Protein AF-A0A812PSY4-F1 (afdb_monomer_lite)

Secondary structure (DSSP, 8-state):
------------------------PPPHHHHHHHHHHHHHHHH-GGGTTSHHHHHHHHHHHHHHHHHHHHHHTT-S------THHHHHHHHHTSS----HHHHHHHHHHHHHHHHHHHHHHHHHHHHHHHHHHHHHHHHH-PPP------------HHHHHHHHHHHHHHHHHHHHHHHHHHHHHHHHHHHHHHHHHHHHHHHHHHHHHHHHHHHHHHHHHHHHHHHHHHHHHHHHHHHHHHHHHHHHHHHHHHHHHHHHHHHHHHHHHHHHHHHHHHHHHHHHHHHHHHHHHHHHHTT-

Organism: NCBI:txid878477

Structure (mmCIF, N/CA/C/O backbone):
data_AF-A0A812PSY4-F1
#
_entry.id   AF-A0A812PSY4-F1
#
loop_
_atom_site.group_PDB
_atom_site.id
_atom_site.type_symbol
_atom_site.label_atom_id
_atom_site.label_alt_id
_atom_site.label_comp_id
_atom_site.label_asym_id
_atom_site.label_entity_id
_atom_site.label_seq_id
_atom_site.pdbx_PDB_ins_code
_atom_site.Cartn_x
_atom_site.Cartn_y
_atom_site.Cartn_z
_atom_site.occupancy
_atom_site.B_iso_or_equiv
_atom_site.auth_seq_id
_atom_site.auth_comp_id
_atom_site.auth_asym_id
_atom_site.auth_atom_id
_atom_site.pdbx_PDB_model_num
ATOM 1 N N . MET A 1 1 ? 37.842 -62.973 54.993 1.00 40.06 1 MET A N 1
ATOM 2 C CA . MET A 1 1 ? 38.353 -61.670 54.566 1.00 40.06 1 MET A CA 1
ATOM 3 C C . MET A 1 1 ? 37.625 -61.308 53.300 1.00 40.06 1 MET A C 1
ATOM 5 O O . MET A 1 1 ? 37.673 -62.109 52.378 1.00 40.06 1 MET A O 1
ATOM 9 N N . ASP A 1 2 ? 36.948 -60.195 53.139 1.00 41.47 2 ASP A N 1
ATOM 10 C CA . ASP A 1 2 ? 36.329 -59.165 53.983 1.00 41.47 2 ASP A CA 1
ATOM 11 C C . ASP A 1 2 ? 35.545 -58.351 52.925 1.00 41.47 2 ASP A C 1
ATOM 13 O O . ASP A 1 2 ? 36.021 -58.233 51.795 1.00 41.47 2 ASP A O 1
ATOM 17 N N . LEU A 1 3 ? 34.257 -58.088 53.164 1.00 45.53 3 LEU A N 1
ATOM 18 C CA . LEU A 1 3 ? 33.677 -56.739 53.300 1.00 45.53 3 LEU A CA 1
ATOM 19 C C . LEU A 1 3 ? 33.826 -55.867 52.039 1.00 45.53 3 LEU A C 1
ATOM 21 O O . LEU A 1 3 ? 34.931 -55.531 51.629 1.00 45.53 3 LEU A O 1
ATOM 25 N N . ASP A 1 4 ? 32.720 -55.630 51.329 1.00 47.47 4 ASP A N 1
ATOM 26 C CA . ASP A 1 4 ? 31.892 -54.397 51.412 1.00 47.47 4 ASP A CA 1
ATOM 27 C C . ASP A 1 4 ? 32.347 -53.443 50.280 1.00 47.47 4 ASP A C 1
ATOM 29 O O . ASP A 1 4 ? 33.473 -53.538 49.808 1.00 47.47 4 ASP A O 1
ATOM 33 N N . ASP A 1 5 ? 31.575 -52.564 49.652 1.00 45.22 5 ASP A N 1
ATOM 34 C CA . ASP A 1 5 ? 30.392 -51.786 50.012 1.00 45.22 5 ASP A CA 1
ATOM 35 C C . ASP A 1 5 ? 29.805 -51.298 48.655 1.00 45.22 5 ASP A C 1
ATOM 37 O O . ASP A 1 5 ? 30.548 -51.008 47.719 1.00 45.22 5 ASP A O 1
ATOM 41 N N . SER A 1 6 ? 28.495 -51.371 48.415 1.00 42.31 6 SER A N 1
ATOM 42 C CA . SER A 1 6 ? 27.537 -50.272 48.625 1.00 42.31 6 SER A CA 1
ATOM 43 C C . SER A 1 6 ? 27.431 -49.234 47.490 1.00 42.31 6 SER A C 1
ATOM 45 O O . SER A 1 6 ? 28.403 -48.609 47.076 1.00 42.31 6 SER A O 1
ATOM 47 N N . SER A 1 7 ? 26.182 -49.048 47.044 1.00 44.56 7 SER A N 1
ATOM 48 C CA . SER A 1 7 ? 25.519 -47.833 46.516 1.00 44.56 7 SER A CA 1
ATOM 49 C C . SER A 1 7 ? 24.674 -48.170 45.276 1.00 44.56 7 SER A C 1
ATOM 51 O O . SER A 1 7 ? 25.170 -48.600 44.244 1.00 44.56 7 SER A O 1
ATOM 53 N N . MET A 1 8 ? 23.354 -48.289 45.440 1.00 44.78 8 MET A N 1
ATOM 54 C CA . MET A 1 8 ? 22.371 -47.195 45.349 1.00 44.78 8 MET A CA 1
ATOM 55 C C . MET A 1 8 ? 22.224 -46.621 43.934 1.00 44.78 8 MET A C 1
ATOM 57 O O . MET A 1 8 ? 23.000 -45.772 43.509 1.00 44.78 8 MET A O 1
ATOM 61 N N . SER A 1 9 ? 21.188 -47.086 43.233 1.00 49.75 9 SER A N 1
ATOM 62 C CA . SER A 1 9 ? 20.231 -46.309 42.413 1.00 49.75 9 SER A CA 1
ATOM 63 C C . SER A 1 9 ? 19.346 -47.334 41.686 1.00 49.75 9 SER A C 1
ATOM 65 O O . SER A 1 9 ? 19.817 -48.093 40.847 1.00 49.75 9 SER A O 1
ATOM 67 N N . GLU A 1 10 ? 18.155 -47.660 42.187 1.00 46.44 10 GLU A N 1
ATOM 68 C CA . GLU A 1 10 ? 16.902 -46.901 42.024 1.00 46.44 10 GLU A CA 1
ATOM 69 C C . GLU A 1 10 ? 16.637 -46.442 40.579 1.00 46.44 10 GLU A C 1
ATOM 71 O O . GLU A 1 10 ? 17.383 -45.666 39.990 1.00 46.44 10 GLU A O 1
ATOM 76 N N . ASP A 1 11 ? 15.510 -46.937 40.063 1.00 42.03 11 ASP A N 1
ATOM 77 C CA . ASP A 1 11 ? 14.687 -46.360 39.003 1.00 42.03 11 ASP A CA 1
ATOM 78 C C . ASP A 1 11 ? 15.208 -46.343 37.558 1.00 42.03 11 ASP A C 1
ATOM 80 O O . ASP A 1 11 ? 15.415 -45.305 36.936 1.00 42.03 11 ASP A O 1
ATOM 84 N N . MET A 1 12 ? 15.179 -47.521 36.926 1.00 38.62 12 MET A N 1
ATOM 85 C CA . MET A 1 12 ? 14.802 -47.630 35.507 1.00 38.62 12 MET A CA 1
ATOM 86 C C . MET A 1 12 ? 13.398 -48.230 35.362 1.00 38.62 12 MET A C 1
ATOM 88 O O . MET A 1 12 ? 13.197 -49.274 34.748 1.00 38.62 12 MET A O 1
ATOM 92 N N . MET A 1 13 ? 12.394 -47.533 35.896 1.00 41.62 13 MET A N 1
ATOM 93 C CA . MET A 1 13 ? 11.035 -47.609 35.360 1.00 41.62 13 MET A CA 1
ATOM 94 C C . MET A 1 13 ? 10.853 -46.463 34.366 1.00 41.62 13 MET A C 1
ATOM 96 O O . MET A 1 13 ? 10.299 -45.412 34.685 1.00 41.62 13 MET A O 1
ATOM 100 N N . VAL A 1 14 ? 11.325 -46.659 33.130 1.00 40.09 14 VAL A N 1
ATOM 101 C CA . VAL A 1 14 ? 10.893 -45.808 32.017 1.00 40.09 14 VAL A CA 1
ATOM 102 C C . VAL A 1 14 ? 9.447 -46.177 31.730 1.00 40.09 14 VAL A C 1
ATOM 104 O O . VAL A 1 14 ? 9.139 -47.139 31.028 1.00 40.09 14 VAL A O 1
ATOM 107 N N . ALA A 1 15 ? 8.565 -45.407 32.358 1.00 38.69 15 ALA A N 1
ATOM 108 C CA . ALA A 1 15 ? 7.150 -45.375 32.085 1.00 38.69 15 ALA A CA 1
ATOM 109 C C . ALA A 1 15 ? 6.925 -45.319 30.572 1.00 38.69 15 ALA A C 1
ATOM 111 O O . ALA A 1 15 ? 7.386 -44.402 29.886 1.00 38.69 15 ALA A O 1
ATOM 112 N N . VAL A 1 16 ? 6.170 -46.300 30.083 1.00 40.53 16 VAL A N 1
ATOM 113 C CA . VAL A 1 16 ? 5.439 -46.244 28.822 1.00 40.53 16 VAL A CA 1
ATOM 114 C C . VAL A 1 16 ? 4.580 -44.980 28.873 1.00 40.53 16 VAL A C 1
ATOM 116 O O . VAL A 1 16 ? 3.473 -44.971 29.406 1.00 40.53 16 VAL A O 1
ATOM 119 N N . ARG A 1 17 ? 5.127 -43.865 28.383 1.00 38.25 17 ARG A N 1
ATOM 120 C CA . ARG A 1 17 ? 4.366 -42.649 28.126 1.00 38.25 17 ARG A CA 1
ATOM 121 C C . ARG A 1 17 ? 3.540 -42.916 26.882 1.00 38.25 17 ARG A C 1
ATOM 123 O O . ARG A 1 17 ? 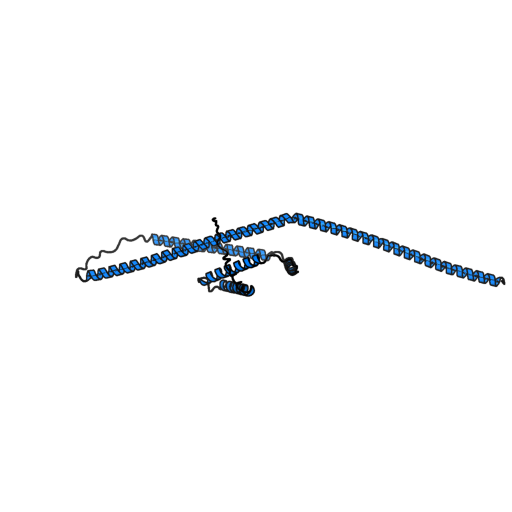3.991 -42.713 25.758 1.00 38.25 17 ARG A O 1
ATOM 130 N N . SER A 1 18 ? 2.331 -43.408 27.120 1.00 37.44 18 SER A N 1
ATOM 131 C CA . SER A 1 18 ? 1.206 -43.364 26.198 1.00 37.44 18 SER A CA 1
ATOM 132 C C . SER A 1 18 ? 1.169 -41.978 25.559 1.00 37.44 18 SER A C 1
ATOM 134 O O . SER A 1 18 ? 0.802 -40.993 26.199 1.00 37.44 18 SER A O 1
ATOM 136 N N . SER A 1 19 ? 1.627 -41.886 24.314 1.00 34.69 19 SER A N 1
ATOM 137 C CA . SER A 1 19 ? 1.449 -40.679 23.518 1.00 34.69 19 SER A CA 1
ATOM 138 C C . SER A 1 19 ? -0.059 -40.495 23.338 1.00 34.69 19 SER A C 1
ATOM 140 O O . SER A 1 19 ? -0.726 -41.467 22.964 1.00 34.69 19 SER A O 1
ATOM 142 N N . PRO A 1 20 ? -0.637 -39.321 23.643 1.00 38.81 20 PRO A N 1
ATOM 143 C CA . PRO A 1 20 ? -2.055 -39.117 23.420 1.00 38.81 20 PRO A CA 1
ATOM 144 C C . PRO A 1 20 ? -2.321 -39.262 21.921 1.00 38.81 20 PRO A C 1
ATOM 146 O O . PRO A 1 20 ? -1.629 -38.668 21.091 1.00 38.81 20 PRO A O 1
ATOM 149 N N . LEU A 1 21 ? -3.295 -40.111 21.592 1.00 36.50 21 LEU A N 1
ATOM 150 C CA . LEU A 1 21 ? -3.835 -40.276 20.247 1.00 36.50 21 LEU A CA 1
ATOM 151 C C . LEU A 1 21 ? -4.061 -38.890 19.618 1.00 36.50 21 LEU A C 1
ATOM 153 O O . LEU A 1 21 ? -4.617 -38.022 20.295 1.00 36.50 21 LEU A O 1
ATOM 157 N N . PRO A 1 22 ? -3.667 -38.659 18.352 1.00 41.38 22 PRO A N 1
ATOM 158 C CA . PRO A 1 22 ? -3.976 -37.405 17.690 1.00 41.38 22 PRO A CA 1
ATOM 159 C C . PRO A 1 22 ? -5.498 -37.302 17.591 1.00 41.38 22 PRO A C 1
ATOM 161 O O . PRO A 1 22 ? -6.139 -38.067 16.866 1.00 41.38 22 PRO A O 1
ATOM 164 N N . GLU A 1 23 ? -6.080 -36.381 18.360 1.00 40.91 23 GLU A N 1
ATOM 165 C CA . GLU A 1 23 ? -7.479 -36.002 18.222 1.00 40.91 23 GLU A CA 1
ATOM 166 C C . GLU A 1 23 ? -7.746 -35.744 16.740 1.00 40.91 23 GLU A C 1
ATOM 168 O O . GLU A 1 23 ? -7.066 -34.932 16.102 1.00 40.91 23 GLU A O 1
ATOM 173 N N . ARG A 1 24 ? -8.712 -36.479 16.174 1.00 45.25 24 ARG A N 1
ATOM 174 C CA . ARG A 1 24 ? -9.230 -36.237 14.827 1.00 45.25 24 ARG A CA 1
ATOM 175 C C . ARG A 1 24 ? -9.660 -34.777 14.762 1.00 45.25 24 ARG A C 1
ATOM 177 O O . ARG A 1 24 ? -10.736 -34.421 15.232 1.00 45.25 24 ARG A O 1
ATOM 184 N N . ARG A 1 25 ? -8.797 -33.930 14.203 1.00 51.34 25 ARG A N 1
ATOM 185 C CA . ARG A 1 25 ? -9.098 -32.525 13.947 1.00 51.34 25 ARG A CA 1
ATOM 186 C C . ARG A 1 25 ? -10.327 -32.509 13.030 1.00 51.34 25 ARG A C 1
ATOM 188 O O . ARG A 1 25 ? -10.236 -33.082 11.944 1.00 51.34 25 ARG A O 1
ATOM 195 N N . PRO A 1 26 ? -11.469 -31.917 13.429 1.00 55.62 26 PRO A N 1
ATOM 196 C CA . PRO A 1 26 ? -12.556 -31.704 12.483 1.00 55.62 26 PRO A CA 1
ATOM 197 C C . PRO A 1 26 ? -12.002 -30.910 11.298 1.00 55.62 26 PRO A C 1
ATOM 199 O O . PRO A 1 26 ? -11.223 -29.973 11.512 1.00 55.62 26 PRO A O 1
ATOM 202 N N . SER A 1 27 ? -12.336 -31.339 10.076 1.00 64.81 27 SER A N 1
ATOM 203 C CA . SER A 1 27 ? -11.845 -30.722 8.843 1.00 64.81 27 SER A CA 1
ATOM 204 C C . SER A 1 27 ? -12.102 -29.216 8.881 1.00 64.81 27 SER A C 1
ATOM 206 O O . SER A 1 27 ? -13.103 -28.748 9.428 1.00 64.81 27 SER A O 1
ATOM 208 N N . THR A 1 28 ? -11.164 -28.441 8.343 1.00 63.78 28 THR A N 1
ATOM 209 C CA . THR A 1 28 ? -11.228 -26.972 8.284 1.00 63.78 28 THR A CA 1
ATOM 210 C C . THR A 1 28 ? -12.563 -26.479 7.722 1.00 63.78 28 THR A C 1
ATOM 212 O O . THR A 1 28 ? -13.124 -25.518 8.237 1.00 63.78 28 THR A O 1
ATOM 215 N N . GLU A 1 29 ? -13.124 -27.203 6.755 1.00 65.25 29 GLU A N 1
ATOM 216 C CA . GLU A 1 29 ? -14.441 -26.954 6.161 1.00 65.25 29 GLU A CA 1
ATOM 217 C C . GLU A 1 29 ? -15.598 -27.059 7.167 1.00 65.25 29 GLU A C 1
ATOM 219 O O . GLU A 1 29 ? -16.463 -26.187 7.199 1.00 65.25 29 GLU A O 1
ATOM 224 N N . LEU A 1 30 ? -15.594 -28.067 8.049 1.00 69.31 30 LEU A N 1
ATOM 225 C CA . LEU A 1 30 ? -16.627 -28.212 9.082 1.00 69.31 30 LEU A CA 1
ATOM 226 C C . LEU A 1 30 ? -16.559 -27.082 10.114 1.00 69.31 30 LEU A C 1
ATOM 228 O O . LEU A 1 30 ? -17.591 -26.618 10.592 1.00 69.31 30 LEU A O 1
ATOM 232 N N . ARG A 1 31 ? -15.350 -26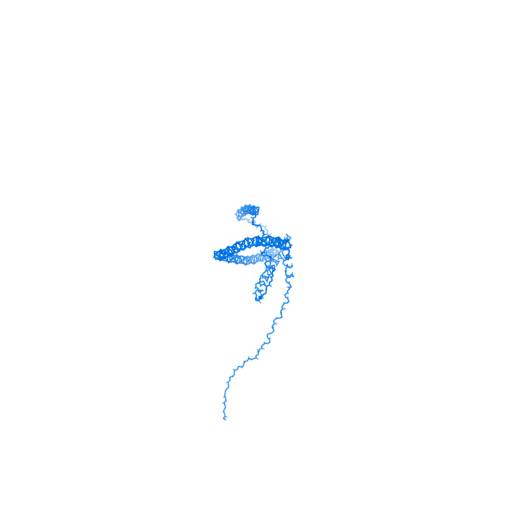.602 10.429 1.00 70.62 31 ARG A N 1
ATOM 233 C CA . ARG A 1 31 ? -15.157 -25.467 11.344 1.00 70.62 31 ARG A CA 1
ATOM 234 C C . ARG A 1 31 ? -15.641 -24.154 10.734 1.00 70.62 31 ARG A C 1
ATOM 236 O O . ARG A 1 31 ? -16.253 -23.358 11.437 1.00 70.62 31 ARG A O 1
ATOM 243 N N . LEU A 1 32 ? -15.393 -23.934 9.443 1.00 75.69 32 LEU A N 1
ATOM 244 C CA . LEU A 1 32 ? -15.874 -22.747 8.731 1.00 75.69 32 LEU A CA 1
ATOM 245 C C . LEU A 1 32 ? -17.406 -22.732 8.635 1.00 75.69 32 LEU A C 1
ATOM 247 O O . LEU A 1 32 ? -18.013 -21.695 8.884 1.00 75.69 32 LEU A O 1
ATOM 251 N N . ALA A 1 33 ? -18.030 -23.886 8.381 1.00 75.94 33 ALA A N 1
ATOM 252 C CA . ALA A 1 33 ? -19.486 -24.016 8.396 1.00 75.94 33 ALA A CA 1
ATOM 253 C C . ALA A 1 33 ? -20.089 -23.768 9.796 1.00 75.94 33 ALA A C 1
ATOM 255 O O . ALA A 1 33 ? -21.129 -23.121 9.913 1.00 75.94 33 ALA A O 1
ATOM 256 N N . GLU A 1 34 ? -19.428 -24.231 10.868 1.00 78.75 34 GLU A N 1
ATOM 257 C CA . GLU A 1 34 ? -19.832 -23.943 12.256 1.00 78.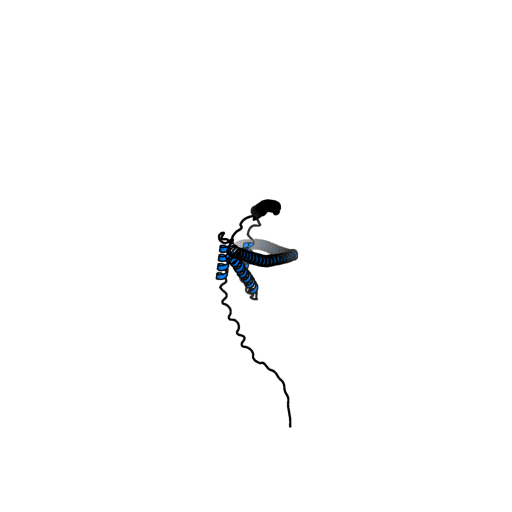75 34 GLU A CA 1
ATOM 258 C C . GLU A 1 34 ? -19.729 -22.437 12.559 1.00 78.75 34 GLU A C 1
ATOM 260 O O . GLU A 1 34 ? -20.661 -21.856 13.113 1.00 78.75 34 GLU A O 1
ATOM 265 N N . ILE A 1 35 ? -18.646 -21.776 12.134 1.00 77.56 35 ILE A N 1
ATOM 266 C CA . ILE A 1 35 ? -18.459 -20.322 12.278 1.00 77.56 35 ILE A CA 1
ATOM 267 C C . ILE A 1 35 ? -19.560 -19.550 11.545 1.00 77.56 35 ILE A C 1
ATOM 269 O O . ILE A 1 35 ? -20.182 -18.667 12.137 1.00 77.56 35 ILE A O 1
ATOM 273 N N . GLU A 1 36 ? -19.841 -19.898 10.289 1.00 79.81 36 GLU A N 1
ATOM 274 C CA . GLU A 1 36 ? -20.873 -19.235 9.490 1.00 79.81 36 GLU A CA 1
ATOM 275 C C . GLU A 1 36 ? -22.273 -19.434 10.100 1.00 79.81 36 GLU A C 1
ATOM 277 O O . GLU A 1 36 ? -23.071 -18.496 10.177 1.00 79.81 36 GLU A O 1
ATOM 282 N N . GLY A 1 37 ? -22.564 -20.637 10.609 1.00 78.19 37 GLY A N 1
ATOM 283 C CA . GLY A 1 37 ? -23.808 -20.939 11.319 1.00 78.19 37 GLY A CA 1
ATOM 284 C C . GLY A 1 37 ? -23.974 -20.126 12.607 1.00 78.19 37 GLY A C 1
ATOM 285 O O . GLY A 1 37 ? -25.043 -19.563 12.850 1.00 78.19 37 GLY A O 1
ATOM 286 N N . LEU A 1 38 ? -22.910 -19.995 13.405 1.00 75.88 38 LEU A N 1
ATOM 287 C CA . LEU A 1 38 ? -22.914 -19.204 14.642 1.00 75.88 38 LEU A CA 1
ATOM 288 C C . LEU A 1 38 ? -23.022 -17.696 14.362 1.00 75.88 38 LEU A C 1
ATOM 290 O O . LEU A 1 38 ? -23.719 -16.989 15.088 1.00 75.88 38 LEU A O 1
ATOM 294 N N . GLN A 1 39 ? -22.404 -17.195 13.289 1.00 77.62 39 GLN A N 1
ATOM 295 C CA . GLN A 1 39 ? -22.551 -15.802 12.850 1.00 77.62 39 GLN A CA 1
ATOM 296 C C . GLN A 1 39 ? -23.983 -15.492 12.400 1.00 77.62 39 GLN A C 1
ATOM 298 O O . GLN A 1 39 ? -24.540 -14.464 12.787 1.00 77.62 39 GLN A O 1
ATOM 303 N N . LYS A 1 40 ? -24.620 -16.404 11.653 1.00 78.94 40 LYS A N 1
ATOM 304 C CA . LYS A 1 40 ? -26.039 -16.282 11.276 1.00 78.94 40 LYS A CA 1
ATOM 305 C C . LYS A 1 40 ? -26.959 -16.324 12.499 1.00 78.94 40 LYS A C 1
ATOM 307 O O . LYS A 1 40 ? -27.899 -15.534 12.575 1.00 78.94 40 LYS A O 1
ATOM 312 N N . ALA A 1 41 ? -26.661 -17.174 13.483 1.00 70.44 41 ALA A N 1
ATOM 313 C CA . ALA A 1 41 ? -27.404 -17.231 14.742 1.00 70.44 41 ALA A CA 1
ATOM 314 C C . ALA A 1 41 ? -27.279 -15.932 15.566 1.00 70.44 41 ALA A C 1
ATOM 316 O O . ALA A 1 41 ? -28.262 -15.498 16.161 1.00 70.44 41 ALA A O 1
ATOM 317 N N . LEU A 1 42 ? -26.113 -15.272 15.553 1.00 68.44 42 LEU A N 1
ATOM 318 C CA . LEU A 1 42 ? -25.906 -13.962 16.197 1.00 68.44 42 LEU A CA 1
ATOM 319 C C . LEU A 1 42 ? -26.574 -12.800 15.456 1.00 68.44 42 LEU A C 1
ATOM 321 O O . LEU A 1 42 ? -26.974 -11.821 16.083 1.00 68.44 42 LEU A O 1
ATOM 325 N N . ALA A 1 43 ? -26.680 -12.887 14.130 1.00 68.12 43 ALA A N 1
ATOM 326 C CA . ALA A 1 43 ? -27.342 -11.875 13.312 1.00 68.12 43 ALA A CA 1
ATOM 327 C C . ALA A 1 43 ? -28.879 -11.933 13.422 1.00 68.12 43 ALA A C 1
ATOM 329 O O . ALA A 1 43 ? -29.556 -10.933 13.160 1.00 68.12 43 ALA A O 1
ATOM 330 N N . SER A 1 44 ? -29.440 -13.077 13.835 1.00 71.75 44 SER A N 1
ATOM 331 C CA . SER A 1 44 ? -30.878 -13.221 14.066 1.00 71.75 44 SER A CA 1
ATOM 332 C C . SER A 1 44 ? -31.351 -12.345 15.232 1.00 71.75 44 SER A C 1
ATOM 334 O O . SER A 1 44 ? -30.789 -12.346 16.328 1.00 71.75 44 SER A O 1
ATOM 336 N N . LYS A 1 45 ? -32.425 -11.579 15.003 1.00 58.59 45 LYS A N 1
ATOM 337 C CA . LYS A 1 45 ? -33.001 -10.654 15.995 1.00 58.59 45 LYS A CA 1
ATOM 338 C C . LYS A 1 45 ? -33.745 -11.365 17.132 1.00 58.59 45 LYS A C 1
ATOM 340 O O . LYS A 1 45 ? -34.022 -10.723 18.140 1.00 58.59 45 LYS A O 1
ATOM 345 N N . GLU A 1 46 ? -34.029 -12.659 16.997 1.00 56.69 46 GLU A N 1
ATOM 346 C CA . GLU A 1 46 ? -34.909 -13.409 17.905 1.00 56.69 46 GLU A CA 1
ATOM 347 C C . GLU A 1 46 ? -34.226 -13.882 19.204 1.00 56.69 46 GLU A C 1
ATOM 349 O O . GLU A 1 46 ? -34.912 -14.269 20.142 1.00 56.69 46 GLU A O 1
ATOM 354 N N . GLY A 1 47 ? -32.892 -13.798 19.315 1.00 55.12 47 GLY A N 1
ATOM 355 C CA . GLY A 1 47 ? -32.133 -14.370 20.441 1.00 55.12 47 GLY A CA 1
ATOM 356 C C . GLY A 1 47 ? -31.415 -13.381 21.366 1.00 55.12 47 GLY A C 1
ATOM 357 O O . GLY A 1 47 ? -30.615 -13.809 22.195 1.00 55.12 47 GLY A O 1
ATOM 358 N N . ARG A 1 48 ? -31.644 -12.063 21.251 1.00 54.66 48 ARG A N 1
ATOM 359 C CA . ARG A 1 48 ? -30.820 -11.028 21.927 1.00 54.66 48 ARG A CA 1
ATOM 360 C C . ARG A 1 48 ? -30.843 -11.056 23.466 1.00 54.66 48 ARG A C 1
ATOM 362 O O . ARG A 1 48 ? -30.043 -10.352 24.080 1.00 54.66 48 ARG A O 1
ATOM 369 N N . HIS A 1 49 ? -31.711 -11.852 24.094 1.00 52.94 49 HIS A N 1
ATOM 370 C CA . HIS A 1 49 ? -31.922 -11.851 25.550 1.00 52.94 49 HIS A CA 1
ATOM 371 C C . HIS A 1 49 ? -31.818 -13.222 26.232 1.00 52.94 49 HIS A C 1
ATOM 373 O O . HIS A 1 49 ? -32.271 -13.381 27.362 1.00 52.94 49 HIS A O 1
ATOM 379 N N . CYS A 1 50 ? -31.192 -14.215 25.602 1.00 54.88 50 CYS A N 1
ATOM 380 C CA . CYS A 1 50 ? -31.088 -15.553 26.189 1.00 54.88 50 CYS A CA 1
ATOM 381 C C . CYS A 1 50 ? -29.628 -15.949 26.451 1.00 54.88 50 CYS A C 1
ATOM 383 O O . CYS A 1 50 ? -28.729 -15.604 25.684 1.00 54.88 50 CYS A O 1
ATOM 385 N N . ARG A 1 51 ? -29.395 -16.735 27.517 1.00 56.16 51 ARG A N 1
ATOM 386 C CA . ARG A 1 51 ? -28.095 -17.354 27.876 1.00 56.16 51 ARG A CA 1
ATOM 387 C C . ARG A 1 51 ? -27.423 -18.073 26.692 1.00 56.16 51 ARG A C 1
ATOM 389 O O . ARG A 1 51 ? -26.200 -18.154 26.618 1.00 56.16 51 ARG A O 1
ATOM 396 N N . GLU A 1 52 ? -28.223 -18.529 25.735 1.00 65.06 52 GLU A N 1
ATOM 397 C CA . GLU A 1 52 ? -27.796 -19.164 24.486 1.00 65.06 52 GLU A CA 1
ATOM 398 C C . GLU A 1 52 ? -27.000 -18.219 23.574 1.00 65.06 52 GLU A C 1
ATOM 400 O O . GLU A 1 52 ? -26.017 -18.635 22.969 1.00 65.06 52 GLU A O 1
ATOM 405 N N . HIS A 1 53 ? -27.321 -16.924 23.549 1.00 71.44 53 HIS A N 1
ATOM 406 C CA . HIS A 1 53 ? -26.593 -15.933 22.754 1.00 71.44 53 HIS A CA 1
ATOM 407 C C . HIS A 1 53 ? -25.160 -15.725 23.269 1.00 71.44 53 HIS A C 1
ATOM 409 O O . HIS A 1 53 ? -24.214 -15.614 22.486 1.00 71.44 53 HIS A O 1
ATOM 415 N N . PHE A 1 54 ? -24.966 -15.759 24.590 1.00 68.19 54 PHE A N 1
ATOM 416 C CA . PHE A 1 54 ? -23.635 -15.720 25.199 1.00 68.19 54 PHE A CA 1
ATOM 417 C C . PHE A 1 54 ? -22.843 -17.005 24.941 1.00 68.19 54 PHE A C 1
ATOM 419 O O . PHE A 1 54 ? -21.648 -16.936 24.645 1.00 68.19 54 PHE A O 1
ATOM 426 N N . ALA A 1 55 ? -23.497 -18.169 24.989 1.00 75.50 55 ALA A N 1
ATOM 427 C CA . ALA A 1 55 ? -22.869 -19.442 24.644 1.00 75.50 55 ALA A CA 1
ATOM 428 C C . ALA A 1 55 ? -22.408 -19.471 23.174 1.00 75.50 55 ALA A C 1
ATOM 430 O O . ALA A 1 55 ? -21.280 -19.878 22.896 1.00 75.50 55 ALA A O 1
ATOM 431 N N . VAL A 1 56 ? -23.229 -18.954 22.252 1.00 75.06 56 VAL A N 1
ATOM 432 C CA . VAL A 1 56 ? -22.903 -18.814 20.823 1.00 75.06 56 VAL A CA 1
ATOM 433 C C . VAL A 1 56 ? -21.723 -17.858 20.611 1.00 75.06 56 VAL A C 1
ATOM 435 O O . VAL A 1 56 ? -20.779 -18.218 19.909 1.00 75.06 56 VAL A O 1
ATOM 438 N N . ARG A 1 57 ? -21.702 -16.683 21.263 1.00 76.94 57 ARG A N 1
ATOM 439 C CA . ARG A 1 57 ? -20.557 -15.747 21.190 1.00 76.94 57 ARG A CA 1
ATOM 440 C C . ARG A 1 57 ? -19.266 -16.365 21.715 1.00 76.94 57 ARG A C 1
ATOM 442 O O . ARG A 1 57 ? -18.230 -16.278 21.060 1.00 76.94 57 ARG A O 1
ATOM 449 N N . ARG A 1 58 ? -19.325 -17.019 22.879 1.00 79.88 58 ARG A N 1
ATOM 450 C CA . ARG A 1 58 ? -18.164 -17.680 23.489 1.00 79.88 58 ARG A CA 1
ATOM 451 C C . ARG A 1 58 ? -17.633 -18.798 22.592 1.00 79.88 58 ARG A C 1
ATOM 453 O O . ARG A 1 58 ? -16.423 -18.899 22.398 1.00 79.88 58 ARG A O 1
ATOM 460 N N . ARG A 1 59 ? -18.524 -19.612 22.016 1.00 79.69 59 ARG A N 1
ATOM 461 C CA . ARG A 1 59 ? -18.156 -20.696 21.098 1.00 79.69 59 ARG A CA 1
ATOM 462 C C . ARG A 1 59 ? -17.522 -20.161 19.813 1.00 79.69 59 ARG A C 1
ATOM 464 O O . ARG A 1 59 ? -16.489 -20.680 19.399 1.00 79.69 59 ARG A O 1
ATOM 471 N N . LEU A 1 60 ? -18.085 -19.102 19.233 1.00 81.88 60 LEU A N 1
ATOM 472 C CA . LEU A 1 60 ? -17.532 -18.438 18.053 1.00 81.88 60 LEU A CA 1
ATOM 473 C C . LEU A 1 60 ? -16.119 -17.902 18.324 1.00 81.88 60 LEU A C 1
ATOM 475 O O . LEU A 1 60 ? -15.202 -18.180 17.555 1.00 81.88 60 LEU A O 1
ATOM 479 N N . HIS A 1 61 ? -15.927 -17.217 19.453 1.00 77.94 61 HIS A N 1
ATOM 480 C CA . HIS A 1 61 ? -14.622 -16.688 19.845 1.00 77.94 61 HIS A CA 1
ATOM 481 C C . HIS A 1 61 ? -13.577 -17.804 20.006 1.00 77.94 61 HIS A C 1
ATOM 483 O O . HIS A 1 61 ? -12.467 -17.701 19.488 1.00 77.94 61 HIS A O 1
ATOM 489 N N . GLN A 1 62 ? -13.930 -18.909 20.674 1.00 81.62 62 GLN A N 1
ATOM 490 C CA . GLN A 1 62 ? -13.040 -20.066 20.827 1.00 81.62 62 GLN A CA 1
ATOM 491 C C . GLN A 1 62 ? -12.617 -20.661 19.477 1.00 81.62 62 GLN A C 1
ATOM 493 O O . GLN A 1 62 ? -11.443 -20.985 19.296 1.00 81.62 62 GLN A O 1
ATOM 498 N N . LEU A 1 63 ? -13.547 -20.779 18.523 1.00 80.44 63 LEU A N 1
ATOM 499 C CA . LEU A 1 63 ? -13.256 -21.292 17.182 1.00 80.44 63 LEU A CA 1
ATOM 500 C C . LEU A 1 63 ? -12.361 -20.336 16.385 1.00 80.44 63 LEU A C 1
ATOM 502 O O . LEU A 1 63 ? -11.406 -20.790 15.758 1.00 80.44 63 LEU A O 1
ATOM 506 N N . GLN A 1 64 ? -12.606 -19.027 16.467 1.00 79.62 64 GLN A N 1
ATOM 507 C CA . GLN A 1 64 ? -11.778 -18.007 15.818 1.00 79.62 64 GLN A CA 1
ATOM 508 C C . GLN A 1 64 ? -10.358 -17.964 16.402 1.00 79.62 64 GLN A C 1
ATOM 510 O O . GLN A 1 64 ? -9.384 -17.948 15.653 1.00 79.62 64 GLN A O 1
ATOM 515 N N . THR A 1 65 ? -10.212 -18.041 17.730 1.00 75.94 65 THR A N 1
ATOM 516 C CA . THR A 1 65 ? -8.889 -18.117 18.379 1.00 75.94 65 THR A CA 1
ATOM 517 C C . THR A 1 65 ? -8.160 -19.415 18.012 1.00 75.94 65 THR A C 1
ATOM 519 O O . THR A 1 65 ? -6.953 -19.409 17.770 1.00 75.94 65 THR A O 1
ATOM 522 N N . ALA A 1 66 ? -8.875 -20.541 17.935 1.00 72.44 66 ALA A N 1
ATOM 523 C CA . ALA A 1 66 ? -8.300 -21.814 17.506 1.00 72.44 66 ALA A CA 1
ATOM 524 C C . ALA A 1 66 ? -7.869 -21.792 16.027 1.00 72.44 66 ALA A C 1
ATOM 526 O O . ALA A 1 66 ? -6.865 -22.412 15.681 1.00 72.44 66 ALA A O 1
ATOM 527 N N . GLN A 1 67 ? -8.591 -21.070 15.166 1.00 73.50 67 GLN A N 1
ATOM 528 C CA . GLN A 1 67 ? -8.227 -20.864 13.764 1.00 73.50 67 GLN A CA 1
ATOM 529 C C . GLN A 1 67 ? -6.992 -19.967 13.623 1.00 73.50 67 GLN A C 1
ATOM 531 O O . GLN A 1 67 ? -6.081 -20.320 12.880 1.00 73.50 67 GLN A O 1
ATOM 536 N N . ALA A 1 68 ? -6.915 -18.870 14.380 1.00 68.12 68 ALA A N 1
ATOM 537 C CA . ALA A 1 68 ? -5.739 -17.999 14.402 1.00 68.12 68 ALA A CA 1
ATOM 538 C C . ALA A 1 68 ? -4.474 -18.774 14.812 1.00 68.12 68 ALA A C 1
ATOM 540 O O . ALA A 1 68 ? -3.478 -18.763 14.094 1.00 68.12 68 ALA A O 1
ATOM 541 N N . ARG A 1 69 ? -4.556 -19.577 15.881 1.00 70.25 69 ARG A N 1
ATOM 542 C CA . ARG A 1 69 ? -3.445 -20.436 16.331 1.00 70.25 69 ARG A CA 1
ATOM 543 C C . ARG A 1 69 ? -3.079 -21.537 15.331 1.00 70.25 69 ARG A C 1
ATOM 545 O O . ARG A 1 69 ? -1.915 -21.914 15.235 1.00 70.25 69 ARG A O 1
ATOM 552 N N . ALA A 1 70 ? -4.053 -22.074 14.593 1.00 64.56 70 ALA A N 1
ATOM 553 C CA . ALA A 1 70 ? -3.795 -23.066 13.547 1.00 64.56 70 ALA A CA 1
ATOM 554 C C . ALA A 1 70 ? -3.098 -22.455 12.319 1.00 64.56 70 ALA A C 1
ATOM 556 O O . ALA A 1 70 ? -2.282 -23.130 11.698 1.00 64.56 70 ALA A O 1
ATOM 557 N N . ASN A 1 71 ? -3.385 -21.190 12.002 1.00 61.50 71 ASN A N 1
ATOM 558 C CA . ASN A 1 71 ? -2.720 -20.451 10.929 1.00 61.50 71 ASN A CA 1
ATOM 559 C C . ASN A 1 71 ? -1.293 -20.034 11.324 1.00 61.50 71 ASN A C 1
ATOM 561 O O . ASN A 1 71 ? -0.391 -20.091 10.495 1.00 61.50 71 ASN A O 1
ATOM 565 N N . GLU A 1 72 ? -1.065 -19.690 12.593 1.00 58.44 72 GLU A N 1
ATOM 566 C CA . GLU A 1 72 ? 0.271 -19.384 13.128 1.00 58.44 72 GLU A CA 1
ATOM 567 C C . GLU A 1 72 ? 1.156 -20.637 13.247 1.00 58.44 72 GLU A C 1
ATOM 569 O O . GLU A 1 72 ? 2.348 -20.588 12.958 1.00 58.44 72 GLU A O 1
ATOM 574 N N . GLY A 1 73 ? 0.576 -21.790 13.596 1.00 48.50 73 GLY A N 1
ATOM 575 C CA . GLY A 1 73 ? 1.289 -23.071 13.678 1.00 48.50 73 GLY A CA 1
ATOM 576 C C . GLY A 1 73 ? 1.548 -23.770 12.335 1.00 48.50 73 GLY A C 1
ATOM 577 O O . GLY A 1 73 ? 2.106 -24.865 12.333 1.00 48.50 73 GLY A O 1
ATOM 578 N N . GLY A 1 74 ? 1.116 -23.187 11.211 1.00 43.78 74 GLY A N 1
ATOM 579 C CA . GLY A 1 74 ? 1.308 -23.727 9.857 1.00 43.78 74 GLY A CA 1
ATOM 580 C C . GLY A 1 74 ? 2.520 -23.162 9.111 1.00 43.78 74 GLY A C 1
ATOM 581 O O . GLY A 1 74 ? 2.821 -23.619 8.010 1.00 43.78 74 GLY A O 1
ATOM 582 N N . VAL A 1 75 ? 3.227 -22.189 9.692 1.00 43.88 75 VAL A N 1
ATOM 583 C CA . VAL A 1 75 ? 4.430 -21.581 9.106 1.00 43.88 75 VAL A CA 1
ATOM 584 C C . VAL A 1 75 ? 5.672 -22.239 9.710 1.00 43.88 75 VAL A C 1
ATOM 586 O O . VAL A 1 75 ? 6.427 -21.630 10.459 1.00 43.88 75 VAL A O 1
ATOM 589 N N . SER A 1 76 ? 5.868 -23.521 9.410 1.00 41.44 76 SER A N 1
ATOM 590 C CA . SER A 1 76 ? 7.156 -24.190 9.604 1.00 41.44 76 SER A CA 1
ATOM 591 C C . SER A 1 76 ? 7.575 -24.862 8.300 1.00 41.44 76 SER A C 1
ATOM 593 O O . SER A 1 76 ? 6.943 -25.824 7.867 1.00 41.44 76 SER A O 1
ATOM 595 N N . ASP A 1 77 ? 8.627 -24.305 7.703 1.00 44.38 77 ASP A N 1
ATOM 596 C CA . ASP A 1 77 ? 9.578 -24.916 6.775 1.00 44.38 77 ASP A CA 1
ATOM 597 C C . ASP A 1 77 ? 9.018 -25.817 5.668 1.00 44.38 77 ASP A C 1
ATOM 599 O O . ASP A 1 77 ? 9.060 -27.043 5.743 1.00 44.38 77 ASP A O 1
ATOM 603 N N . ALA A 1 78 ? 8.618 -25.199 4.556 1.00 36.59 78 ALA A N 1
ATOM 604 C CA . ALA A 1 78 ? 8.720 -25.842 3.250 1.00 36.59 78 ALA A CA 1
ATOM 605 C C . ALA A 1 78 ? 8.869 -24.793 2.145 1.00 36.59 78 ALA A C 1
ATOM 607 O O . ALA A 1 78 ? 7.912 -24.224 1.625 1.00 36.59 78 ALA A O 1
ATOM 608 N N . SER A 1 79 ? 10.120 -24.568 1.765 1.00 45.94 79 SER A N 1
ATOM 609 C CA . SER A 1 79 ? 10.516 -24.083 0.453 1.00 45.94 79 SER A CA 1
ATOM 610 C C . SER A 1 79 ? 9.893 -24.942 -0.654 1.00 45.94 79 SER A C 1
ATOM 612 O O . SER A 1 79 ? 10.402 -26.020 -0.962 1.00 45.94 79 SER A O 1
ATOM 614 N N . THR A 1 80 ? 8.815 -24.477 -1.286 1.00 38.56 80 THR A N 1
ATOM 615 C CA . THR A 1 80 ? 8.500 -24.828 -2.678 1.00 38.56 80 THR A CA 1
ATOM 616 C C . THR A 1 80 ? 7.551 -23.804 -3.297 1.00 38.56 80 THR A C 1
ATOM 618 O O . THR A 1 80 ? 6.487 -23.488 -2.779 1.00 38.56 80 THR A O 1
ATOM 621 N N . SER A 1 81 ? 8.000 -23.274 -4.426 1.00 45.31 81 SER A N 1
ATOM 622 C CA . SER A 1 81 ? 7.331 -22.367 -5.353 1.00 45.31 81 SER A CA 1
ATOM 623 C C . SER A 1 81 ? 5.907 -22.779 -5.750 1.00 45.31 81 SER A C 1
ATOM 625 O O . SER A 1 81 ? 5.676 -23.941 -6.083 1.00 45.31 81 SER A O 1
ATOM 627 N N . GLY A 1 82 ? 5.011 -21.797 -5.893 1.00 33.00 82 GLY A N 1
ATOM 628 C CA . GLY A 1 82 ? 3.763 -21.931 -6.649 1.00 33.00 82 GLY A CA 1
ATOM 629 C C . GLY A 1 82 ? 3.154 -20.562 -7.013 1.00 33.00 82 GLY A C 1
ATOM 630 O O . GLY A 1 82 ? 3.089 -19.694 -6.145 1.00 33.00 82 GLY A O 1
ATOM 631 N N . PRO A 1 83 ? 2.693 -20.344 -8.264 1.00 50.34 83 PRO A N 1
ATOM 632 C CA . PRO A 1 83 ? 2.382 -19.026 -8.847 1.00 50.34 83 PRO A CA 1
ATOM 633 C C . PRO A 1 83 ? 1.041 -18.409 -8.403 1.00 50.34 83 PRO A C 1
ATOM 635 O O . PRO A 1 83 ? 0.604 -17.403 -8.948 1.00 50.34 83 PRO A O 1
ATOM 638 N N . ILE A 1 84 ? 0.376 -18.981 -7.401 1.00 47.34 84 ILE A N 1
ATOM 639 C CA . ILE A 1 84 ? -1.006 -18.625 -7.040 1.00 47.34 84 ILE A CA 1
ATOM 640 C C . ILE A 1 84 ? -1.060 -17.327 -6.211 1.00 47.34 84 ILE A C 1
ATOM 642 O O . ILE A 1 84 ? -2.016 -16.560 -6.299 1.00 47.34 84 ILE A O 1
ATOM 646 N N . LEU A 1 85 ? -0.001 -17.029 -5.452 1.00 43.00 85 LEU A N 1
ATOM 647 C CA . LEU A 1 85 ? 0.109 -15.797 -4.660 1.00 43.00 85 LEU A CA 1
ATOM 648 C C . LEU A 1 85 ? 0.464 -14.566 -5.505 1.00 43.00 85 LEU A C 1
ATOM 650 O O . LEU A 1 85 ? 0.068 -13.450 -5.170 1.00 43.00 85 LEU A O 1
ATOM 654 N N . ASP A 1 86 ? 1.151 -14.769 -6.627 1.00 43.41 86 ASP A N 1
ATOM 655 C CA . ASP A 1 86 ? 1.592 -13.680 -7.503 1.00 43.41 86 ASP A CA 1
ATOM 656 C C . ASP A 1 86 ? 0.461 -13.189 -8.428 1.00 43.41 86 ASP A C 1
ATOM 658 O O . ASP A 1 86 ? 0.435 -12.030 -8.846 1.00 43.41 86 ASP A O 1
ATOM 662 N N . GLU A 1 87 ? -0.530 -14.047 -8.692 1.00 42.56 87 GLU A N 1
ATOM 663 C CA . GLU A 1 87 ? -1.733 -13.703 -9.453 1.00 42.56 87 GLU A CA 1
ATOM 664 C C . GLU A 1 87 ? -2.787 -12.998 -8.576 1.00 42.56 87 GLU A C 1
ATOM 666 O O . GLU A 1 87 ? -3.407 -12.036 -9.027 1.00 42.56 87 GLU A O 1
ATOM 671 N N . ALA A 1 88 ? -2.886 -13.351 -7.286 1.00 45.47 88 ALA A N 1
ATOM 672 C CA . ALA A 1 88 ? -3.729 -12.647 -6.308 1.00 45.47 88 ALA A CA 1
ATOM 673 C C . ALA A 1 88 ? -3.202 -11.240 -5.949 1.00 45.47 88 ALA A C 1
ATOM 675 O O . ALA A 1 88 ? -3.976 -10.311 -5.715 1.00 45.47 88 ALA A O 1
ATOM 676 N N . LEU A 1 89 ? -1.879 -11.041 -5.957 1.00 45.56 89 LEU A N 1
ATOM 677 C CA . LEU A 1 89 ? -1.271 -9.720 -5.749 1.00 45.56 89 LEU A CA 1
ATOM 678 C C . LEU A 1 89 ? -1.323 -8.832 -7.004 1.00 45.56 89 LEU A C 1
ATOM 680 O O . LEU A 1 89 ? -1.335 -7.603 -6.887 1.00 45.56 89 LEU A O 1
ATOM 684 N N . LYS A 1 90 ? -1.401 -9.423 -8.204 1.00 43.19 90 LYS A N 1
ATOM 685 C CA . LYS A 1 90 ? -1.598 -8.680 -9.461 1.00 43.19 90 LYS A CA 1
ATOM 686 C C . LYS A 1 90 ? -3.043 -8.226 -9.663 1.00 43.19 90 LYS A C 1
ATOM 688 O O . LYS A 1 90 ? -3.237 -7.134 -10.196 1.00 43.19 90 LYS A O 1
ATOM 693 N N . THR A 1 91 ? -4.038 -8.986 -9.203 1.00 42.75 91 THR A N 1
ATOM 694 C CA . THR A 1 91 ? -5.448 -8.558 -9.254 1.00 42.75 91 THR A CA 1
ATOM 695 C C . THR A 1 91 ? -5.776 -7.490 -8.210 1.00 42.75 91 THR A C 1
ATOM 697 O O . THR A 1 91 ? -6.570 -6.603 -8.501 1.00 42.75 91 THR A O 1
ATOM 700 N N . HIS A 1 92 ? -5.095 -7.464 -7.057 1.00 41.50 92 HIS A N 1
ATOM 701 C CA . HIS A 1 92 ? -5.285 -6.399 -6.060 1.00 41.50 92 HIS A CA 1
ATOM 702 C C . HIS A 1 92 ? -4.486 -5.108 -6.302 1.00 41.50 92 HIS A C 1
ATOM 704 O O . HIS A 1 92 ? -4.773 -4.094 -5.673 1.00 41.50 92 HIS A O 1
ATOM 710 N N . ARG A 1 93 ? -3.523 -5.089 -7.235 1.00 41.72 93 ARG A N 1
ATOM 711 C CA . ARG A 1 93 ? -2.843 -3.846 -7.665 1.00 41.72 93 ARG A CA 1
ATOM 712 C C . ARG A 1 93 ? -3.533 -3.112 -8.819 1.00 41.72 93 ARG A C 1
ATOM 714 O O . ARG A 1 93 ? -3.065 -2.049 -9.222 1.00 41.72 93 ARG A O 1
ATOM 721 N N . ARG A 1 94 ? -4.638 -3.645 -9.347 1.00 46.12 94 ARG A N 1
ATOM 722 C CA . ARG A 1 94 ? -5.512 -2.973 -10.321 1.00 46.12 94 ARG A CA 1
ATOM 723 C C . ARG A 1 94 ? -6.947 -2.969 -9.798 1.00 46.12 94 ARG A C 1
ATOM 725 O O . ARG A 1 94 ? -7.768 -3.762 -10.234 1.00 46.12 94 ARG A O 1
ATOM 732 N N . GLY A 1 95 ? -7.237 -2.077 -8.863 1.00 44.53 95 GLY A N 1
ATOM 733 C CA . GLY A 1 95 ? -8.592 -1.863 -8.365 1.00 44.53 95 GLY A CA 1
ATOM 734 C C . GLY A 1 95 ? -8.632 -0.608 -7.514 1.00 44.53 95 GLY A C 1
ATOM 735 O O . GLY A 1 95 ? -8.318 -0.678 -6.337 1.00 44.53 95 GLY A O 1
ATOM 736 N N . GLU A 1 96 ? -8.887 0.513 -8.189 1.00 45.91 96 GLU A N 1
ATOM 737 C CA . GLU A 1 96 ? -9.503 1.760 -7.709 1.00 45.91 96 GLU A CA 1
ATOM 738 C C . GLU A 1 96 ? -9.141 2.229 -6.289 1.00 45.91 96 GLU A C 1
ATOM 740 O O . GLU A 1 96 ? -9.578 1.689 -5.278 1.00 45.91 96 GLU A O 1
ATOM 745 N N . GLY A 1 97 ? -8.355 3.311 -6.223 1.00 48.34 97 GLY A N 1
ATOM 746 C CA . GLY A 1 97 ? -8.237 4.094 -4.996 1.00 48.34 97 GLY A CA 1
ATOM 747 C C . GLY A 1 97 ? -9.621 4.546 -4.530 1.00 48.34 97 GLY A C 1
ATOM 748 O O . GLY A 1 97 ? -10.456 4.859 -5.376 1.00 48.34 97 GLY A O 1
ATOM 749 N N . ALA A 1 98 ? -9.827 4.557 -3.206 1.00 50.91 98 ALA A N 1
ATOM 750 C CA . ALA A 1 98 ? -11.074 4.966 -2.560 1.00 50.91 98 ALA A CA 1
ATOM 751 C C . ALA A 1 98 ? -11.674 6.172 -3.288 1.00 50.91 98 ALA A C 1
ATOM 753 O O . ALA A 1 98 ? -11.050 7.236 -3.380 1.00 50.91 98 ALA A O 1
ATOM 754 N N . THR A 1 99 ? -12.836 5.953 -3.889 1.00 60.53 99 THR A N 1
ATOM 755 C CA . THR A 1 99 ? -13.493 6.965 -4.701 1.00 60.53 99 THR A CA 1
ATOM 756 C C . THR A 1 99 ? -14.035 8.061 -3.786 1.00 60.53 99 THR A C 1
ATOM 758 O O . THR A 1 99 ? -14.211 7.870 -2.581 1.00 60.53 99 THR A O 1
ATOM 761 N N . VAL A 1 100 ? -14.273 9.252 -4.336 1.00 54.72 100 VAL A N 1
ATOM 762 C CA . VAL A 1 100 ? -14.860 10.370 -3.575 1.00 54.72 100 VAL A CA 1
ATOM 763 C C . VAL A 1 100 ? -16.206 9.959 -2.955 1.00 54.72 100 VAL A C 1
ATOM 765 O O . VAL A 1 100 ? -16.501 10.352 -1.829 1.00 54.72 100 VAL A O 1
ATOM 768 N N . ASP A 1 101 ? -16.943 9.074 -3.628 1.00 60.69 101 ASP A N 1
ATOM 769 C CA . ASP A 1 101 ? -18.219 8.523 -3.169 1.00 60.69 101 ASP A CA 1
ATOM 770 C C . ASP A 1 101 ? -18.062 7.624 -1.925 1.00 60.69 101 ASP A C 1
ATOM 772 O O . ASP A 1 101 ? -18.899 7.666 -1.021 1.00 60.69 101 ASP A O 1
ATOM 776 N N . ASP A 1 102 ? -16.959 6.872 -1.815 1.00 63.16 102 ASP A N 1
ATOM 777 C CA . ASP A 1 102 ? -16.654 6.058 -0.627 1.00 63.16 102 ASP A CA 1
ATOM 778 C C . ASP A 1 102 ? -16.368 6.948 0.596 1.00 63.16 102 ASP A C 1
ATOM 780 O O . ASP A 1 102 ? -16.791 6.657 1.718 1.00 63.16 102 ASP A O 1
ATOM 784 N N . LEU A 1 103 ? -15.687 8.079 0.387 1.00 61.53 103 LEU A N 1
ATOM 785 C CA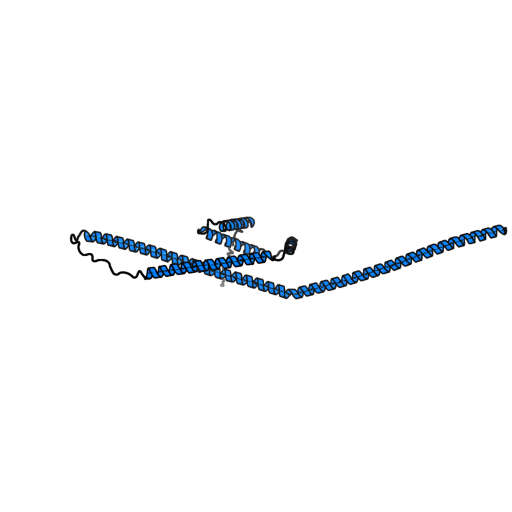 . LEU A 1 103 ? -15.426 9.063 1.441 1.00 61.53 103 LEU A CA 1
ATOM 786 C C . LEU A 1 103 ? -16.700 9.812 1.859 1.00 61.53 103 LEU A C 1
ATOM 788 O O . LEU A 1 103 ? -16.871 10.109 3.045 1.00 61.53 103 LEU A O 1
ATOM 792 N N . GLU A 1 104 ? -17.614 10.084 0.926 1.00 63.78 104 GLU A N 1
ATOM 793 C CA . GLU A 1 104 ? -18.925 10.665 1.233 1.00 63.78 104 GLU A CA 1
ATOM 794 C C . GLU A 1 104 ? -19.822 9.694 2.013 1.00 63.78 104 GLU A C 1
ATOM 796 O O . GLU A 1 104 ? -20.478 10.115 2.970 1.00 63.78 104 GLU A O 1
ATOM 801 N N . GLN A 1 105 ? -19.787 8.391 1.708 1.00 65.81 105 GLN A N 1
ATOM 802 C CA . GLN A 1 105 ? -20.491 7.371 2.496 1.00 65.81 105 GLN A CA 1
ATOM 803 C C . GLN A 1 105 ? -19.952 7.258 3.925 1.00 65.81 105 GLN A C 1
ATOM 805 O O . GLN A 1 105 ? -20.734 7.205 4.877 1.00 65.81 105 GLN A O 1
ATOM 810 N N . VAL A 1 106 ? -18.628 7.275 4.104 1.00 66.50 106 VAL A N 1
ATOM 811 C CA . VAL A 1 106 ? -18.016 7.253 5.443 1.00 66.50 106 VAL A CA 1
ATOM 812 C C . VAL A 1 106 ? -18.369 8.520 6.226 1.00 66.50 106 VAL A C 1
ATOM 814 O O . VAL A 1 106 ? -18.662 8.449 7.420 1.00 66.50 106 VAL A O 1
ATOM 817 N N . LYS A 1 107 ? -18.412 9.682 5.565 1.00 71.06 107 LYS A N 1
ATOM 818 C CA . LYS A 1 107 ? -18.840 10.938 6.191 1.00 71.06 107 LYS A CA 1
ATOM 819 C C . LYS A 1 107 ? -20.311 10.894 6.622 1.00 71.06 107 LYS A C 1
ATOM 821 O O . LYS A 1 107 ? -20.613 11.294 7.744 1.00 71.06 107 LYS A O 1
ATOM 826 N N . ALA A 1 108 ? -21.201 10.365 5.783 1.00 71.06 108 ALA A N 1
ATOM 827 C CA . ALA A 1 108 ? -22.613 10.195 6.122 1.00 71.06 108 ALA A CA 1
ATOM 828 C C . ALA A 1 108 ? -22.806 9.235 7.311 1.00 71.06 108 ALA A C 1
ATOM 830 O O . ALA A 1 108 ? -23.547 9.551 8.241 1.00 71.06 108 ALA A O 1
ATOM 831 N N . ALA A 1 109 ? -22.076 8.116 7.339 1.00 68.56 109 ALA A N 1
ATOM 832 C CA . ALA A 1 109 ? -22.113 7.164 8.450 1.00 68.56 109 ALA A CA 1
ATOM 833 C C . ALA A 1 109 ? -21.608 7.776 9.773 1.00 68.56 109 ALA A C 1
ATOM 835 O O . ALA A 1 109 ? -22.161 7.508 10.841 1.00 68.56 109 ALA A O 1
ATOM 836 N N . LEU A 1 110 ? -20.584 8.636 9.716 1.00 66.31 110 LEU A N 1
ATOM 837 C CA . LEU A 1 110 ? -20.086 9.368 10.885 1.00 66.31 110 LEU A CA 1
ATOM 838 C C . LEU A 1 110 ? -21.084 10.422 11.387 1.00 66.31 110 LEU A C 1
ATOM 840 O O . LEU A 1 110 ? -21.233 10.587 12.598 1.00 66.31 110 LEU A O 1
ATOM 844 N N . GLU A 1 111 ? -21.781 11.121 10.490 1.00 72.50 111 GLU A N 1
ATOM 845 C CA . GLU A 1 111 ? -22.835 12.073 10.862 1.00 72.50 111 GLU A CA 1
ATOM 846 C C . GLU A 1 111 ? -24.053 11.364 11.478 1.00 72.50 111 GLU A C 1
ATOM 848 O O . GLU A 1 111 ? -24.603 11.851 12.470 1.00 72.50 111 GLU A O 1
ATOM 853 N N . GLU A 1 112 ? -24.426 10.184 10.975 1.00 72.06 112 GLU A N 1
ATOM 854 C CA . GLU A 1 112 ? -25.501 9.361 11.539 1.00 72.06 112 GLU A CA 1
ATOM 855 C C . GLU A 1 112 ? -25.144 8.826 12.936 1.00 72.06 112 GLU A C 1
ATOM 857 O O . GLU A 1 112 ? -25.951 8.932 13.861 1.00 72.06 112 GLU A O 1
ATOM 862 N N . LEU A 1 113 ? -23.903 8.365 13.142 1.00 60.69 113 LEU A N 1
ATOM 863 C CA . LEU A 1 113 ? -23.384 7.994 14.467 1.00 60.69 113 LEU A CA 1
ATOM 864 C C . LEU A 1 113 ? -23.368 9.180 15.436 1.00 60.69 113 LEU A C 1
ATOM 866 O O . LEU A 1 113 ? -23.718 9.030 16.609 1.00 60.69 113 LEU A O 1
ATOM 870 N N . ARG A 1 114 ? -22.997 10.373 14.957 1.00 74.00 114 ARG A N 1
ATOM 871 C CA . ARG A 1 114 ? -23.018 11.594 15.771 1.00 74.00 114 ARG A CA 1
ATOM 872 C C . ARG A 1 114 ? -24.442 11.946 16.197 1.00 74.00 114 ARG A C 1
ATOM 874 O O . ARG A 1 114 ? -24.661 12.269 17.363 1.00 74.00 114 ARG A O 1
ATOM 881 N N . ARG A 1 115 ? -25.406 11.844 15.278 1.00 72.94 115 ARG A N 1
ATOM 882 C CA . ARG A 1 115 ? -26.825 12.091 15.558 1.00 72.94 115 ARG A CA 1
ATOM 883 C C . ARG A 1 115 ? -27.395 11.060 16.532 1.00 72.94 115 ARG A C 1
ATOM 885 O O . ARG A 1 115 ? -28.056 11.441 17.492 1.00 72.94 115 ARG A O 1
ATOM 892 N N . GLY A 1 116 ? -27.070 9.781 16.340 1.00 75.75 116 GLY A N 1
ATOM 893 C CA . GLY A 1 116 ? -27.446 8.704 17.258 1.00 75.75 116 GLY A CA 1
ATOM 894 C C . GLY A 1 116 ? -26.884 8.914 18.667 1.00 75.75 116 GLY A C 1
ATOM 895 O O . GLY A 1 116 ? -27.606 8.754 19.647 1.00 75.75 116 GLY A O 1
ATOM 896 N N . GLY A 1 117 ? -25.634 9.373 18.784 1.00 76.06 117 GLY A N 1
ATOM 897 C CA . GLY A 1 117 ? -25.027 9.710 20.075 1.00 76.06 117 GLY A CA 1
ATOM 898 C C . GLY A 1 117 ? -25.656 10.933 20.759 1.00 76.06 117 GLY A C 1
ATOM 899 O O . GLY A 1 117 ? -25.753 10.976 21.986 1.00 76.06 117 GLY A O 1
ATOM 900 N N . GLU A 1 118 ? -26.108 11.932 19.995 1.00 75.38 118 GLU A N 1
ATOM 901 C CA . GLU A 1 118 ? -26.857 13.082 20.525 1.00 75.38 118 GLU A CA 1
ATOM 902 C C . GLU A 1 118 ? -28.256 12.668 21.020 1.00 75.38 118 GLU A C 1
ATOM 904 O O . GLU A 1 118 ? -28.663 13.074 22.113 1.00 75.38 118 GLU A O 1
ATOM 909 N N . GLU A 1 119 ? -28.958 11.809 20.275 1.00 75.19 119 GLU A N 1
ATOM 910 C CA . GLU A 1 119 ? -30.246 11.226 20.675 1.00 75.19 119 GLU A CA 1
ATOM 911 C C . GLU A 1 119 ? -30.105 10.363 21.941 1.00 75.19 119 GLU A C 1
ATOM 913 O O . GLU A 1 119 ? -30.892 10.497 22.879 1.00 75.19 119 GLU A O 1
ATOM 918 N N . GLU A 1 120 ? -29.060 9.540 22.035 1.00 74.62 120 GLU A N 1
ATOM 919 C CA . GLU A 1 120 ? -28.790 8.706 23.210 1.00 74.62 120 GLU A CA 1
ATOM 920 C C . GLU A 1 120 ? -28.434 9.545 24.449 1.00 74.62 120 GLU A C 1
ATOM 922 O O . GLU A 1 120 ? -28.916 9.267 25.552 1.00 74.62 120 GLU A O 1
ATOM 927 N N . ARG A 1 121 ? -27.672 10.639 24.284 1.00 83.44 121 ARG A N 1
ATOM 928 C CA . ARG A 1 121 ? -27.427 11.607 25.371 1.00 83.44 121 ARG A CA 1
ATOM 929 C C . ARG A 1 121 ? -28.713 12.286 25.835 1.00 83.44 121 ARG A C 1
ATOM 931 O O . ARG A 1 121 ? -28.884 12.465 27.042 1.00 83.44 121 ARG A O 1
ATOM 938 N N . LEU A 1 122 ? -29.620 12.634 24.920 1.00 84.12 122 LEU A N 1
ATOM 939 C CA . LEU A 1 122 ? -30.925 13.205 25.261 1.00 84.12 122 LEU A CA 1
ATOM 940 C C . LEU A 1 122 ? -31.784 12.194 26.036 1.00 84.12 122 LEU A C 1
ATOM 942 O O . LEU A 1 122 ? -32.335 12.533 27.083 1.00 84.12 122 LEU A O 1
ATOM 946 N N . HIS A 1 123 ? -31.861 10.946 25.566 1.00 82.69 123 HIS A N 1
ATOM 947 C CA . HIS A 1 123 ? -32.598 9.877 26.242 1.00 82.69 123 HIS A CA 1
ATOM 948 C C . HIS A 1 123 ? -32.053 9.602 27.643 1.00 82.69 123 HIS A C 1
ATOM 950 O O . HIS A 1 123 ? -32.832 9.495 28.591 1.00 82.69 123 HIS A O 1
ATOM 956 N N . ARG A 1 124 ? -30.727 9.558 27.795 1.00 81.75 124 ARG A N 1
ATOM 957 C CA . ARG A 1 124 ? -30.073 9.407 29.095 1.00 81.75 124 ARG A CA 1
ATOM 958 C C . ARG A 1 124 ? -30.379 10.577 30.028 1.00 81.75 124 ARG A C 1
ATOM 960 O O . ARG A 1 124 ? -30.749 10.342 31.171 1.00 81.75 124 ARG A O 1
ATOM 967 N N . SER A 1 125 ? -30.305 11.814 29.536 1.00 83.38 125 SER A N 1
ATOM 968 C CA . SER A 1 125 ? -30.631 13.009 30.325 1.00 83.38 125 SER A CA 1
ATOM 969 C C . SER A 1 125 ? -32.095 13.023 30.784 1.00 83.38 125 SER A C 1
ATOM 971 O O . SER A 1 125 ? -32.369 13.344 31.937 1.00 83.38 125 SER A O 1
ATOM 973 N N . GLN A 1 126 ? -33.036 12.613 29.927 1.00 85.56 126 GLN A N 1
ATOM 974 C CA . GLN A 1 126 ? -34.450 12.489 30.300 1.00 85.56 126 GLN A CA 1
ATOM 975 C C . GLN A 1 126 ? -34.695 11.371 31.322 1.00 85.56 126 GLN A C 1
ATOM 977 O O . GLN A 1 126 ? -35.599 11.483 32.152 1.00 85.56 126 GLN A O 1
ATOM 982 N N . LEU A 1 127 ? -33.929 10.278 31.251 1.00 80.81 127 LEU A N 1
ATOM 983 C CA . LEU A 1 127 ? -33.999 9.196 32.230 1.00 80.81 127 LEU A CA 1
ATOM 984 C C . LEU A 1 127 ? -33.447 9.655 33.584 1.00 80.81 127 LEU A C 1
ATOM 986 O O . LEU A 1 127 ? -34.087 9.436 34.607 1.00 80.81 127 LEU A O 1
ATOM 990 N N . GLU A 1 128 ? -32.303 10.343 33.578 1.00 81.06 128 GLU A N 1
ATOM 991 C CA . GLU A 1 128 ? -31.690 10.942 34.767 1.00 81.06 128 GLU A CA 1
ATOM 992 C C . GLU A 1 128 ? -32.647 11.944 35.434 1.00 81.06 128 GLU A C 1
ATOM 994 O O . GLU A 1 128 ? -32.826 11.899 36.648 1.00 81.06 128 GLU A O 1
ATOM 999 N N . GLU A 1 129 ? -33.351 12.775 34.659 1.00 85.62 129 GLU A N 1
ATOM 1000 C CA . GLU A 1 129 ? -34.356 13.703 35.190 1.00 85.62 129 GLU A CA 1
ATOM 1001 C C . GLU A 1 129 ? -35.564 12.981 35.818 1.00 85.62 129 GLU A C 1
ATOM 1003 O O . GLU A 1 129 ? -36.023 13.373 36.892 1.00 85.62 129 GLU A O 1
ATOM 1008 N N . ARG A 1 130 ? -36.071 11.903 35.199 1.00 86.56 130 ARG A N 1
ATOM 1009 C CA . ARG A 1 130 ? -37.163 11.098 35.786 1.00 86.56 130 ARG A CA 1
ATOM 1010 C C . ARG A 1 130 ? -36.739 10.421 37.083 1.00 86.56 130 ARG A C 1
ATOM 1012 O O . ARG A 1 130 ? -37.486 10.471 38.052 1.00 86.56 130 ARG A O 1
ATOM 1019 N N . VAL A 1 131 ? -35.542 9.839 37.106 1.00 81.94 131 VAL A N 1
ATOM 1020 C CA . VAL A 1 131 ? -34.987 9.188 38.299 1.00 81.94 131 VAL A CA 1
ATOM 1021 C C . VAL A 1 131 ? -34.797 10.204 39.424 1.00 81.94 131 VAL A C 1
ATOM 1023 O O . VAL A 1 131 ? -35.138 9.922 40.567 1.00 81.94 131 VAL A O 1
ATOM 1026 N N . LEU A 1 132 ? -34.310 11.411 39.121 1.00 81.12 132 LEU A N 1
ATOM 1027 C CA . LEU A 1 132 ? -34.172 12.470 40.122 1.00 81.12 132 LEU A CA 1
ATOM 1028 C C . LEU A 1 132 ? -35.525 12.916 40.690 1.00 81.12 132 LEU A C 1
ATOM 1030 O O . LEU A 1 132 ? -35.625 13.081 41.905 1.00 81.12 132 LEU A O 1
ATOM 1034 N N . ARG A 1 133 ? -36.570 13.032 39.858 1.00 83.06 133 ARG A N 1
ATOM 1035 C CA . ARG A 1 133 ? -37.934 13.327 40.333 1.00 83.06 133 ARG A CA 1
ATOM 1036 C C . ARG A 1 133 ? -38.508 12.206 41.195 1.00 83.06 133 ARG A C 1
ATOM 1038 O O . ARG A 1 133 ? -39.041 12.495 42.255 1.00 83.06 133 ARG A O 1
ATOM 1045 N N . GLU A 1 134 ? -38.342 10.941 40.811 1.00 77.94 134 GLU A N 1
ATOM 1046 C CA . GLU A 1 134 ? -38.781 9.809 41.644 1.00 77.94 134 GLU A CA 1
ATOM 1047 C C . GLU A 1 134 ? -38.037 9.765 42.984 1.00 77.94 134 GLU A C 1
ATOM 1049 O O . GLU A 1 134 ? -38.634 9.487 44.021 1.00 77.94 134 GLU A O 1
ATOM 1054 N N . ILE A 1 135 ? -36.742 10.088 42.996 1.00 77.06 135 ILE A N 1
ATOM 1055 C CA . ILE A 1 135 ? -35.963 10.199 44.233 1.00 77.06 135 ILE A CA 1
ATOM 1056 C C . ILE A 1 135 ? -36.473 11.358 45.105 1.00 77.06 135 ILE A C 1
ATOM 1058 O O . ILE A 1 135 ? -36.509 11.221 46.328 1.00 77.06 135 ILE A O 1
ATOM 1062 N N . GLU A 1 136 ? -36.851 12.497 44.524 1.00 77.06 136 GLU A N 1
ATOM 1063 C CA . GLU A 1 136 ? -37.454 13.620 45.257 1.00 77.06 136 GLU A CA 1
ATOM 1064 C C . GLU A 1 136 ? -38.851 13.283 45.793 1.00 77.06 136 GLU A C 1
ATOM 1066 O O . GLU A 1 136 ? -39.133 13.557 46.963 1.00 77.06 136 GLU A O 1
ATOM 1071 N N . ASP A 1 137 ? -39.676 12.594 45.006 1.00 75.06 137 ASP A N 1
ATOM 1072 C CA . ASP A 1 137 ? -40.988 12.105 45.425 1.00 75.06 137 ASP A CA 1
ATOM 1073 C C . ASP A 1 137 ? -40.846 11.106 46.582 1.00 75.06 137 ASP A C 1
ATOM 1075 O O . ASP A 1 137 ? -41.510 11.244 47.608 1.00 75.06 137 ASP A O 1
ATOM 1079 N N . LEU A 1 138 ? -39.905 10.163 46.498 1.00 67.25 138 LEU A N 1
ATOM 1080 C CA . LEU A 1 138 ? -39.609 9.207 47.572 1.00 67.25 138 LEU A CA 1
ATOM 1081 C C . LEU A 1 138 ? -39.029 9.880 48.826 1.00 67.25 138 LEU A C 1
ATOM 1083 O O . LEU A 1 138 ? -39.291 9.425 49.938 1.00 67.25 138 LEU A O 1
ATOM 1087 N N . LYS A 1 139 ? -38.296 10.991 48.685 1.00 66.94 139 LYS A N 1
ATOM 1088 C CA . LYS A 1 139 ? -37.846 11.814 49.823 1.00 66.94 139 LYS A CA 1
ATOM 1089 C C . LYS A 1 139 ? -38.984 12.614 50.463 1.00 66.94 139 LYS A C 1
ATOM 1091 O O . LYS A 1 139 ? -38.912 12.901 51.658 1.00 66.94 139 LYS A O 1
ATOM 1096 N N . SER A 1 140 ? -40.028 12.958 49.704 1.00 60.78 140 SER A N 1
ATOM 1097 C CA . SER A 1 140 ? -41.242 13.588 50.242 1.00 60.78 140 SER A CA 1
ATOM 1098 C C . SER A 1 140 ? -42.082 12.616 51.092 1.00 60.78 140 SER A C 1
ATOM 1100 O O . SER A 1 140 ? -42.810 13.047 51.987 1.00 60.78 140 SER A O 1
ATOM 1102 N N . PHE A 1 141 ? -41.879 11.304 50.919 1.00 55.69 141 PHE A N 1
ATOM 1103 C CA . PHE A 1 141 ? -42.358 10.252 51.820 1.00 55.69 141 PHE A CA 1
ATOM 1104 C C . PHE A 1 141 ? -41.384 10.017 52.994 1.00 55.69 141 PHE A C 1
ATOM 1106 O O . PHE A 1 141 ? -40.804 8.947 53.162 1.00 55.69 141 PHE A O 1
ATOM 1113 N N . SER A 1 142 ? -41.226 11.022 53.858 1.00 43.72 142 SER A N 1
ATOM 1114 C CA . SER A 1 142 ? -40.690 10.833 55.217 1.00 43.72 142 SER A CA 1
ATOM 1115 C C . SER A 1 142 ? -41.802 10.292 56.142 1.00 43.72 142 SER A C 1
ATOM 1117 O O . SER A 1 142 ? -42.967 10.657 55.962 1.00 43.72 142 SER A O 1
ATOM 1119 N N . PRO A 1 143 ? -41.510 9.395 57.106 1.00 47.81 143 PRO A N 1
ATOM 1120 C CA . PRO A 1 143 ? -42.523 8.549 57.734 1.00 47.81 143 PRO A CA 1
ATOM 1121 C C . PRO A 1 143 ? -43.465 9.344 58.646 1.00 47.81 143 PRO A C 1
ATOM 1123 O O . PRO A 1 143 ? -43.037 9.970 59.615 1.00 47.81 143 PRO A O 1
ATOM 1126 N N . CYS A 1 144 ? -44.774 9.262 58.394 1.00 35.06 144 CYS A N 1
ATOM 1127 C CA . CYS A 1 144 ? -45.778 9.715 59.354 1.00 35.06 144 CYS A CA 1
ATOM 1128 C C . CYS A 1 144 ? -45.734 8.849 60.631 1.00 35.06 144 CYS A C 1
ATOM 1130 O O . CYS A 1 144 ? -45.853 7.623 60.542 1.00 35.06 144 CYS A O 1
ATOM 1132 N N . PRO A 1 145 ? -45.646 9.450 61.832 1.00 48.25 145 PRO A N 1
ATOM 1133 C CA . PRO A 1 145 ? -45.838 8.752 63.091 1.00 48.25 145 PRO A CA 1
ATOM 1134 C C . PRO A 1 145 ? -47.336 8.719 63.406 1.00 48.25 145 PRO A C 1
ATOM 1136 O O . PRO A 1 145 ? -47.858 9.575 64.116 1.00 48.25 145 PRO A O 1
ATOM 1139 N N . SER A 1 146 ? -48.063 7.750 62.864 1.00 41.28 146 SER A N 1
ATOM 1140 C CA . SER A 1 146 ? -49.461 7.549 63.254 1.00 41.28 146 SER A CA 1
ATOM 1141 C C . SER A 1 146 ? -49.931 6.141 62.918 1.00 41.28 146 SER A C 1
ATOM 1143 O O . SER A 1 146 ? -50.349 5.827 61.809 1.00 41.28 146 SER A O 1
ATOM 1145 N N . SER A 1 147 ? -49.906 5.273 63.926 1.00 35.00 147 SER A N 1
ATOM 1146 C CA . SER A 1 147 ? -50.820 4.134 63.997 1.00 35.00 147 SER A CA 1
ATOM 1147 C C . SER A 1 147 ? -51.691 4.290 65.246 1.00 35.00 147 SER A C 1
ATOM 1149 O O . SER A 1 147 ? -51.183 4.706 66.290 1.00 35.00 147 SER A O 1
ATOM 1151 N N . PRO A 1 148 ? -53.004 4.031 65.139 1.00 42.53 148 PRO A N 1
ATOM 1152 C CA . PRO A 1 148 ? -53.986 4.432 66.131 1.00 42.53 148 PRO A CA 1
ATOM 1153 C C . PRO A 1 148 ? -54.008 3.490 67.338 1.00 42.53 148 PRO A C 1
ATOM 1155 O O . PRO A 1 148 ? -53.768 2.287 67.238 1.00 42.53 148 PRO A O 1
ATOM 1158 N N . SER A 1 149 ? -54.345 4.078 68.483 1.00 36.62 149 SER A N 1
ATOM 1159 C CA . SER A 1 149 ? -54.640 3.411 69.748 1.00 36.62 149 SER A CA 1
ATOM 1160 C C . SER A 1 149 ? -55.702 2.314 69.578 1.00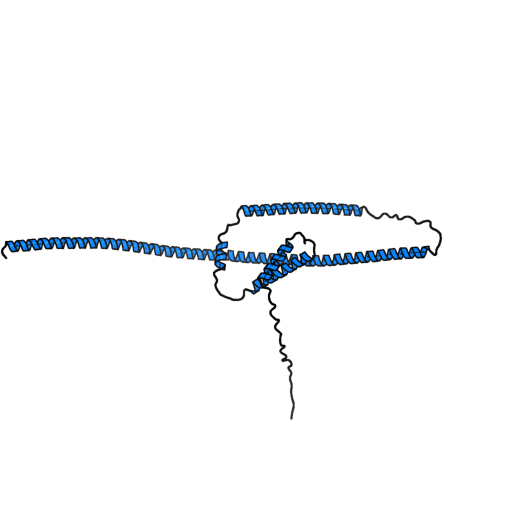 36.62 149 SER A C 1
ATOM 1162 O O . SER A 1 149 ? -56.848 2.593 69.228 1.00 36.62 149 SER A O 1
ATOM 1164 N N . LEU A 1 150 ? -55.325 1.063 69.860 1.00 41.03 150 LEU A N 1
ATOM 1165 C CA . LEU A 1 150 ? -56.248 -0.050 70.092 1.00 41.03 150 LEU A CA 1
ATOM 1166 C C . LEU A 1 150 ? -56.748 0.020 71.540 1.00 41.03 150 LEU A C 1
ATOM 1168 O O . LEU A 1 150 ? -56.266 -0.691 72.419 1.00 41.03 150 LEU A O 1
ATOM 1172 N N . ALA A 1 151 ? -57.722 0.890 71.786 1.00 44.56 151 ALA A N 1
ATOM 1173 C CA . ALA A 1 151 ? -58.564 0.804 72.969 1.00 44.56 151 ALA A CA 1
ATOM 1174 C C . ALA A 1 151 ? -59.837 0.014 72.630 1.00 44.56 151 ALA A C 1
ATOM 1176 O O . ALA A 1 151 ? -60.431 0.197 71.571 1.00 44.56 151 ALA A O 1
ATOM 1177 N N . THR A 1 152 ? -60.264 -0.817 73.582 1.00 47.50 152 THR A N 1
ATOM 1178 C CA . THR A 1 152 ? -61.527 -1.575 73.661 1.00 47.50 152 THR A CA 1
ATOM 1179 C C . THR A 1 152 ? -61.666 -2.840 72.806 1.00 47.50 152 THR A C 1
ATOM 1181 O O . THR A 1 152 ? -62.296 -2.850 71.757 1.00 47.50 152 THR A O 1
ATOM 1184 N N . LEU A 1 153 ? -61.205 -3.968 73.360 1.00 38.28 153 LEU A N 1
ATOM 1185 C CA . LEU A 1 153 ? -61.976 -5.215 73.300 1.00 38.28 153 LEU A CA 1
ATOM 1186 C C . LEU A 1 153 ? -61.654 -6.097 74.521 1.00 38.28 153 LEU A C 1
ATOM 1188 O O . LEU A 1 153 ? -60.876 -7.048 74.460 1.00 38.28 153 LEU A O 1
ATOM 1192 N N . GLU A 1 154 ? -62.245 -5.757 75.666 1.00 45.59 154 GLU A N 1
ATOM 1193 C CA . GLU A 1 154 ? -62.363 -6.707 76.769 1.00 45.59 154 GLU A CA 1
ATOM 1194 C C . GLU A 1 154 ? -63.384 -7.789 76.400 1.00 45.59 154 GLU A C 1
ATOM 1196 O O . GLU A 1 154 ? -64.563 -7.495 76.204 1.00 45.59 154 GLU A O 1
ATOM 1201 N N . ARG A 1 155 ? -62.933 -9.046 76.339 1.00 50.22 155 ARG A N 1
ATOM 1202 C CA . ARG A 1 155 ? -63.441 -10.192 77.125 1.00 50.22 155 ARG A CA 1
ATOM 1203 C C . ARG A 1 155 ? -62.914 -11.501 76.523 1.00 50.22 155 ARG A C 1
ATOM 1205 O O . ARG A 1 155 ? -63.043 -11.739 75.328 1.00 50.22 155 ARG A O 1
ATOM 1212 N N . HIS A 1 156 ? -62.384 -12.351 77.409 1.00 44.34 156 HIS A N 1
ATOM 1213 C CA . HIS A 1 156 ? -61.856 -13.719 77.232 1.00 44.34 156 HIS A CA 1
ATOM 1214 C C . HIS A 1 156 ? -60.320 -13.858 77.093 1.00 44.34 156 HIS A C 1
ATOM 1216 O O . HIS A 1 156 ? -59.794 -13.856 75.982 1.00 44.34 156 HIS A O 1
ATOM 1222 N N . PRO A 1 157 ? -59.593 -14.087 78.210 1.00 52.09 157 PRO A N 1
ATOM 1223 C CA . PRO A 1 157 ? -58.125 -14.148 78.222 1.00 52.09 157 PRO A CA 1
ATOM 1224 C C . PRO A 1 157 ? -57.511 -15.442 77.649 1.00 52.09 157 PRO A C 1
ATOM 1226 O O . PRO A 1 157 ? -56.335 -15.450 77.310 1.00 52.09 157 PRO A O 1
ATOM 1229 N N . ALA A 1 158 ? -58.270 -16.533 77.486 1.00 52.03 158 ALA A N 1
ATOM 1230 C CA . ALA A 1 158 ? -57.705 -17.819 77.042 1.00 52.03 158 ALA A CA 1
ATOM 1231 C C . ALA A 1 158 ? -57.801 -18.079 75.522 1.00 52.03 158 ALA A C 1
ATOM 1233 O O . ALA A 1 158 ? -57.022 -18.857 74.981 1.00 52.03 158 ALA A O 1
ATOM 1234 N N . ARG A 1 159 ? -58.729 -17.421 74.805 1.00 52.00 159 ARG A N 1
ATOM 1235 C CA . ARG A 1 159 ? -58.875 -17.551 73.336 1.00 52.00 159 ARG A CA 1
ATOM 1236 C C . ARG A 1 159 ? -58.132 -16.459 72.551 1.00 52.00 159 ARG A C 1
ATOM 1238 O O . ARG A 1 159 ? -57.877 -16.639 71.364 1.00 52.00 159 ARG A O 1
ATOM 1245 N N . SER A 1 160 ? -57.756 -15.351 73.196 1.00 57.62 160 SER A N 1
ATOM 1246 C CA . SER A 1 160 ? -57.052 -14.227 72.560 1.00 57.62 160 SER A CA 1
ATOM 1247 C C . SER A 1 160 ? -55.547 -14.467 72.401 1.00 57.62 160 SER A C 1
ATOM 1249 O O . SER A 1 160 ? -55.002 -14.128 71.354 1.00 57.62 160 SER A O 1
ATOM 1251 N N . LEU A 1 161 ? -54.897 -15.114 73.376 1.00 60.84 161 LEU A N 1
ATOM 1252 C CA . LEU A 1 161 ? -53.459 -15.409 73.341 1.00 60.84 161 LEU A CA 1
ATOM 1253 C C . LEU A 1 161 ? -53.091 -16.391 72.222 1.00 60.84 161 LEU A C 1
ATOM 1255 O O . LEU A 1 161 ? -52.113 -16.178 71.519 1.00 60.84 161 LEU A O 1
ATOM 1259 N N . SER A 1 162 ? -53.912 -17.420 71.982 1.00 69.75 162 SER A N 1
ATOM 1260 C CA . SER A 1 162 ? -53.680 -18.376 70.886 1.00 69.75 162 SER A CA 1
ATOM 1261 C C . SER A 1 162 ? -53.778 -17.711 69.507 1.00 69.75 162 SER A C 1
ATOM 1263 O O . SER A 1 162 ? -52.928 -17.938 68.648 1.00 69.75 162 SER A O 1
ATOM 1265 N N . ARG A 1 163 ? -54.756 -16.818 69.305 1.00 73.00 163 ARG A N 1
ATOM 1266 C CA . ARG A 1 163 ? -54.886 -16.050 68.058 1.00 73.00 163 ARG A CA 1
ATOM 1267 C C . ARG A 1 163 ? -53.770 -15.012 67.902 1.00 73.00 163 ARG A C 1
ATOM 1269 O O . ARG A 1 163 ? -53.300 -14.805 66.790 1.00 73.00 163 ARG A O 1
ATOM 1276 N N . GLN A 1 164 ? -53.334 -14.374 68.989 1.00 74.38 164 GLN A N 1
ATOM 1277 C CA . GLN A 1 164 ? -52.182 -13.467 68.967 1.00 74.38 164 GLN A CA 1
ATOM 1278 C C . GLN A 1 164 ? -50.880 -14.198 68.638 1.00 74.38 164 GLN A C 1
ATOM 1280 O O . GLN A 1 164 ? -50.120 -13.694 67.817 1.00 74.38 164 GLN A O 1
ATOM 1285 N N . ASN A 1 165 ? -50.656 -15.382 69.209 1.00 78.12 165 ASN A N 1
ATOM 1286 C CA . ASN A 1 165 ? -49.475 -16.195 68.924 1.00 78.12 165 ASN A CA 1
ATOM 1287 C C . ASN A 1 165 ? -49.466 -16.679 67.469 1.00 78.12 165 ASN A C 1
ATOM 1289 O O . ASN A 1 165 ? -48.441 -16.558 66.812 1.00 78.12 165 ASN A O 1
ATOM 1293 N N . LEU A 1 166 ? -50.609 -17.106 66.918 1.00 78.69 166 LEU A N 1
ATOM 1294 C CA . LEU A 1 166 ? -50.721 -17.453 65.493 1.00 78.69 166 LEU A CA 1
ATOM 1295 C C . LEU A 1 166 ? -50.429 -16.259 64.571 1.00 78.69 166 LEU A C 1
ATOM 1297 O O . LEU A 1 166 ? -49.711 -16.402 63.586 1.00 78.69 166 LEU A O 1
ATOM 1301 N N . LEU A 1 167 ? -50.937 -15.066 64.896 1.00 82.12 167 LEU A N 1
ATOM 1302 C CA . LEU A 1 167 ? -50.645 -13.852 64.124 1.00 82.12 167 LEU A CA 1
ATOM 1303 C C . LEU A 1 167 ? -49.183 -13.401 64.270 1.00 82.12 167 LEU A C 1
ATOM 1305 O O . LEU A 1 167 ? -48.633 -12.809 63.342 1.00 82.12 167 LEU A O 1
ATOM 1309 N N . ALA A 1 168 ? -48.554 -13.646 65.422 1.00 80.44 168 ALA A N 1
ATOM 1310 C CA . ALA A 1 168 ? -47.134 -13.389 65.637 1.00 80.44 168 ALA A CA 1
ATOM 1311 C C . ALA A 1 168 ? -46.267 -14.372 64.834 1.00 80.44 168 ALA A C 1
ATOM 1313 O O . ALA A 1 168 ? -45.389 -13.917 64.107 1.00 80.44 168 ALA A O 1
ATOM 1314 N N . GLU A 1 169 ? -46.584 -15.670 64.862 1.00 80.88 169 GLU A N 1
ATOM 1315 C CA . GLU A 1 169 ? -45.923 -16.694 64.044 1.00 80.88 169 GLU A CA 1
ATOM 1316 C C . GLU A 1 169 ? -46.087 -16.430 62.543 1.00 80.88 169 GLU A C 1
ATOM 1318 O O . GLU A 1 169 ? -45.127 -16.560 61.791 1.00 80.88 169 GLU A O 1
ATOM 1323 N N . GLU A 1 170 ? -47.267 -16.015 62.068 1.00 79.19 170 GLU A N 1
ATOM 1324 C CA . GLU A 1 170 ? -47.451 -15.642 60.659 1.00 79.19 170 GLU A CA 1
ATOM 1325 C C . GLU A 1 170 ? -46.629 -14.409 60.269 1.00 79.19 170 GLU A C 1
ATOM 1327 O O . GLU A 1 170 ? -46.087 -14.350 59.164 1.00 79.19 170 GLU A O 1
ATOM 1332 N N . ARG A 1 171 ? -46.522 -13.412 61.156 1.00 84.31 171 ARG A N 1
ATOM 1333 C CA . ARG A 1 171 ? -45.672 -12.233 60.924 1.00 84.31 171 ARG A CA 1
ATOM 1334 C C . ARG A 1 171 ? -44.196 -12.605 60.915 1.00 84.31 171 ARG A C 1
ATOM 1336 O O . ARG A 1 171 ? -43.456 -12.060 60.105 1.00 84.31 171 ARG A O 1
ATOM 1343 N N . GLU A 1 172 ? -43.779 -13.514 61.785 1.00 83.25 172 GLU A N 1
ATOM 1344 C CA . GLU A 1 172 ? -42.410 -14.011 61.840 1.00 83.25 172 GLU A CA 1
ATOM 1345 C C . GLU A 1 172 ? -42.076 -14.847 60.602 1.00 83.25 172 GLU A C 1
ATOM 1347 O O . GLU A 1 172 ? -41.094 -14.544 59.938 1.00 83.25 172 GLU A O 1
ATOM 1352 N N . ARG A 1 173 ? -42.954 -15.765 60.175 1.00 83.00 173 ARG A N 1
ATOM 1353 C CA . ARG A 1 173 ? -42.805 -16.501 58.905 1.00 83.00 173 ARG A CA 1
ATOM 1354 C C . ARG A 1 173 ? -42.704 -15.562 57.705 1.00 83.00 173 ARG A C 1
ATOM 1356 O O . ARG A 1 173 ? -41.822 -15.742 56.875 1.00 83.00 173 ARG A O 1
ATOM 1363 N N . LYS A 1 174 ? -43.553 -14.530 57.627 1.00 86.88 174 LYS A N 1
ATOM 1364 C CA . LYS A 1 174 ? -43.482 -13.520 56.555 1.00 86.88 174 LYS A CA 1
ATOM 1365 C C . LYS A 1 174 ? -42.182 -12.716 56.593 1.00 86.88 174 LYS A C 1
ATOM 1367 O O . LYS A 1 174 ? -41.648 -12.397 55.538 1.00 86.88 174 LYS A O 1
ATOM 1372 N N . ARG A 1 175 ? -41.663 -12.395 57.783 1.00 85.06 175 ARG A N 1
ATOM 1373 C CA . ARG A 1 175 ? -40.364 -11.720 57.940 1.00 85.06 175 ARG A CA 1
ATOM 1374 C C . ARG A 1 175 ? -39.204 -12.623 57.538 1.00 85.06 175 ARG A C 1
ATOM 1376 O O . ARG A 1 175 ? -38.326 -12.156 56.826 1.00 85.06 175 ARG A O 1
ATOM 1383 N N . SER A 1 176 ? -39.216 -13.890 57.943 1.00 85.00 176 SER A N 1
ATOM 1384 C CA . SER A 1 176 ? -38.202 -14.867 57.540 1.00 85.00 176 SER A CA 1
ATOM 1385 C C . SER A 1 176 ? -38.203 -15.061 56.028 1.00 85.00 176 SER A C 1
ATOM 1387 O O . SER A 1 176 ? -37.151 -14.974 55.410 1.00 85.00 176 SER A O 1
ATOM 1389 N N . GLN A 1 177 ? -39.382 -15.190 55.418 1.00 87.81 177 GLN A N 1
ATOM 1390 C CA . GLN A 1 177 ? -39.519 -15.317 53.969 1.00 87.81 177 GLN A CA 1
ATOM 1391 C C . GLN A 1 177 ? -39.056 -14.049 53.228 1.00 87.81 177 GLN A C 1
ATOM 1393 O O . GLN A 1 177 ? -38.376 -14.146 52.214 1.00 87.81 177 GLN A O 1
ATOM 1398 N N . ALA A 1 178 ? -39.355 -12.854 53.750 1.00 88.50 178 ALA A N 1
ATOM 1399 C CA . ALA A 1 178 ? -38.847 -11.598 53.190 1.00 88.50 178 ALA A CA 1
ATOM 1400 C C . ALA A 1 178 ? -37.318 -11.465 53.323 1.00 88.50 178 ALA A C 1
ATOM 1402 O O . ALA A 1 178 ? -36.666 -10.983 52.401 1.00 88.50 178 ALA A O 1
ATOM 1403 N N . ASN A 1 179 ? -36.735 -11.921 54.436 1.00 88.50 179 ASN A N 1
ATOM 1404 C CA . ASN A 1 179 ? -35.283 -11.955 54.618 1.00 88.50 179 ASN A CA 1
ATOM 1405 C C . ASN A 1 179 ? -34.605 -12.966 53.687 1.00 88.50 179 ASN A C 1
ATOM 1407 O O . ASN A 1 179 ? -33.539 -12.670 53.161 1.00 88.50 179 ASN A O 1
ATOM 1411 N N . GLU A 1 180 ? -35.201 -14.138 53.463 1.00 90.62 180 GLU A N 1
ATOM 1412 C CA . GLU A 1 180 ? -34.687 -15.122 52.502 1.00 90.62 180 GLU A CA 1
ATOM 1413 C C . GLU A 1 180 ? -34.682 -14.563 51.075 1.00 90.62 180 GLU A C 1
ATOM 1415 O O . GLU A 1 180 ? -33.687 -14.715 50.369 1.00 90.62 180 GLU A O 1
ATOM 1420 N N . VAL A 1 181 ? -35.744 -13.853 50.676 1.00 91.81 181 VAL A N 1
ATOM 1421 C CA . VAL A 1 181 ? -35.810 -13.166 49.375 1.00 91.81 181 VAL A CA 1
ATOM 1422 C C . VAL A 1 181 ? -34.733 -12.084 49.270 1.00 91.81 181 VAL A C 1
ATOM 1424 O O . VAL A 1 181 ? -33.987 -12.073 48.297 1.00 91.81 181 VAL A O 1
ATOM 1427 N N . LEU A 1 182 ? -34.568 -11.242 50.296 1.00 92.19 182 LEU A N 1
ATOM 1428 C CA . LEU A 1 182 ? -33.504 -10.231 50.329 1.00 92.19 182 LEU A CA 1
ATOM 1429 C C . LEU A 1 182 ? -32.102 -10.851 50.254 1.00 92.19 182 LEU A C 1
ATOM 1431 O O . LEU A 1 182 ? -31.235 -10.327 49.562 1.00 92.19 182 LEU A O 1
ATOM 1435 N N . HIS A 1 183 ? -31.858 -11.968 50.942 1.00 91.81 183 HIS A N 1
ATOM 1436 C CA . HIS A 1 183 ? -30.576 -12.666 50.858 1.00 91.81 183 HIS A CA 1
ATOM 1437 C C . HIS A 1 183 ? -30.325 -13.253 49.466 1.00 91.81 183 HIS A C 1
ATOM 1439 O O . HIS A 1 183 ? -29.195 -13.180 48.984 1.00 91.81 183 HIS A O 1
ATOM 1445 N N . ALA A 1 184 ? -31.357 -13.789 48.810 1.00 91.50 184 ALA A N 1
ATOM 1446 C CA . ALA A 1 184 ? -31.257 -14.269 47.436 1.00 91.50 184 ALA A CA 1
ATOM 1447 C C . ALA A 1 184 ? -30.967 -13.123 46.451 1.00 91.50 184 ALA A C 1
ATOM 1449 O O . ALA A 1 184 ? -30.063 -13.249 45.630 1.00 91.50 184 ALA A O 1
ATOM 1450 N N . GLU A 1 185 ? -31.655 -11.985 46.585 1.00 91.50 185 GLU A N 1
ATOM 1451 C CA . GLU A 1 185 ? -31.420 -10.789 45.764 1.00 91.50 185 GLU A CA 1
ATOM 1452 C C . GLU A 1 185 ? -30.005 -10.231 45.962 1.00 91.50 185 GLU A C 1
ATOM 1454 O O . GLU A 1 185 ? -29.315 -9.914 44.997 1.00 91.50 185 GLU A O 1
ATOM 1459 N N . VAL A 1 186 ? -29.525 -10.151 47.208 1.00 94.12 186 VAL A N 1
ATOM 1460 C CA . VAL A 1 186 ? -28.153 -9.709 47.499 1.00 94.12 186 VAL A CA 1
ATOM 1461 C C . VAL A 1 186 ? -27.126 -10.661 46.886 1.00 94.12 186 VAL A C 1
ATOM 1463 O O . VAL A 1 186 ? -26.117 -10.197 46.352 1.00 94.12 186 VAL A O 1
ATOM 1466 N N . GLN A 1 187 ? -27.375 -11.973 46.928 1.00 92.94 187 GLN A N 1
ATOM 1467 C CA . GLN A 1 187 ? -26.485 -12.953 46.314 1.00 92.94 187 GLN A CA 1
ATOM 1468 C C . GLN A 1 187 ? -26.464 -12.803 44.786 1.00 92.94 187 GLN A C 1
ATOM 1470 O O . GLN A 1 187 ? -25.383 -12.711 44.209 1.00 92.94 187 GLN A O 1
ATOM 1475 N N . GLU A 1 188 ? -27.624 -12.667 44.142 1.00 93.38 188 GLU A N 1
ATOM 1476 C CA . GLU A 1 188 ? -27.730 -12.451 42.693 1.00 93.38 188 GLU A CA 1
ATOM 1477 C C . GLU A 1 188 ? -27.048 -11.143 42.253 1.00 93.38 188 GLU A C 1
ATOM 1479 O O . GLU A 1 188 ? -26.298 -11.110 41.273 1.00 93.38 188 GLU A O 1
ATOM 1484 N N . LEU A 1 189 ? -27.219 -10.062 43.018 1.00 92.69 189 LEU A N 1
ATOM 1485 C CA . LEU A 1 189 ? -26.514 -8.801 42.781 1.00 92.69 189 LEU A CA 1
ATOM 1486 C C . LEU A 1 189 ? -24.996 -8.946 42.963 1.00 92.69 189 LEU A C 1
ATOM 1488 O O . LEU A 1 189 ? -24.219 -8.321 42.242 1.00 92.69 189 LEU A O 1
ATOM 1492 N N . SER A 1 190 ? -24.548 -9.778 43.904 1.00 93.56 190 SER A N 1
ATOM 1493 C CA . SER A 1 190 ? -23.119 -10.037 44.098 1.00 93.56 190 SER A CA 1
ATOM 1494 C C . SER A 1 190 ? -22.513 -10.853 42.952 1.00 93.56 190 SER A C 1
ATOM 1496 O O . SER A 1 190 ? -21.413 -10.532 42.495 1.00 93.56 190 SER A O 1
ATOM 1498 N N . ASP A 1 191 ? -23.256 -11.834 42.435 1.00 93.50 191 ASP A N 1
ATOM 1499 C CA . ASP A 1 191 ? -22.833 -12.687 41.326 1.00 93.50 191 ASP A CA 1
ATOM 1500 C C . ASP A 1 191 ? -22.781 -11.876 40.021 1.00 93.50 191 ASP A C 1
ATOM 1502 O O . ASP A 1 191 ? -21.777 -11.898 39.310 1.00 93.50 191 ASP A O 1
ATOM 1506 N N . THR A 1 192 ? -23.800 -11.053 39.753 1.00 92.88 192 THR A N 1
ATOM 1507 C CA . THR A 1 192 ? -23.824 -10.149 38.587 1.00 92.88 192 THR A CA 1
ATOM 1508 C C . THR A 1 192 ? -22.711 -9.099 38.643 1.00 92.88 192 THR A C 1
ATOM 1510 O O . THR A 1 192 ? -22.071 -8.819 37.628 1.00 92.88 192 THR A O 1
ATOM 1513 N N . LEU A 1 193 ? -22.397 -8.548 39.822 1.00 93.56 193 LEU A N 1
ATOM 1514 C CA . LEU A 1 193 ? -21.243 -7.659 39.994 1.00 93.56 193 LEU A CA 1
ATOM 1515 C C . LEU A 1 193 ? -19.910 -8.378 39.755 1.00 93.56 193 LEU A C 1
ATOM 1517 O O . LEU A 1 193 ? -18.981 -7.770 39.218 1.00 93.56 193 LEU A O 1
ATOM 1521 N N . ALA A 1 194 ? -19.788 -9.644 40.157 1.00 92.69 194 ALA A N 1
ATOM 1522 C CA . ALA A 1 194 ? -18.599 -10.442 39.882 1.00 92.69 194 ALA A CA 1
ATOM 1523 C C . ALA A 1 194 ? -18.441 -10.698 38.375 1.00 92.69 194 ALA A C 1
ATOM 1525 O O . ALA A 1 194 ? -17.349 -10.499 37.840 1.00 92.69 194 ALA A O 1
ATOM 1526 N N . GLU A 1 195 ? -19.527 -11.040 37.680 1.00 92.12 195 GLU A N 1
ATOM 1527 C CA . GLU A 1 195 ? -19.538 -11.206 36.224 1.00 92.12 195 GLU A CA 1
ATOM 1528 C C . GLU A 1 195 ? -19.143 -9.911 35.501 1.00 92.12 195 GLU A C 1
ATOM 1530 O O . GLU A 1 195 ? -18.237 -9.934 34.668 1.00 92.12 195 GLU A O 1
ATOM 1535 N N . LEU A 1 196 ? -19.728 -8.768 35.879 1.00 90.88 196 LEU A N 1
ATOM 1536 C CA . LEU A 1 196 ? -19.404 -7.462 35.288 1.00 90.88 196 LEU A CA 1
ATOM 1537 C C . LEU A 1 196 ? -17.938 -7.057 35.491 1.00 90.88 196 LEU A C 1
ATOM 1539 O O . LEU A 1 196 ? -17.338 -6.404 34.635 1.00 90.88 196 LEU A O 1
ATOM 1543 N N . ARG A 1 197 ? -17.334 -7.431 36.625 1.00 93.88 197 ARG A N 1
ATOM 1544 C CA . ARG A 1 197 ? -15.907 -7.178 36.880 1.00 93.88 197 ARG A CA 1
ATOM 1545 C C . ARG A 1 197 ? -15.015 -7.992 35.951 1.00 93.88 197 ARG A C 1
ATOM 1547 O O . ARG A 1 197 ? -14.019 -7.455 35.475 1.00 93.88 197 ARG A O 1
ATOM 1554 N N . VAL A 1 198 ? -15.368 -9.251 35.690 1.00 94.00 198 VAL A N 1
ATOM 1555 C CA . VAL A 1 198 ? -14.622 -10.111 34.762 1.00 94.00 198 VAL A CA 1
ATOM 1556 C C . VAL A 1 198 ? -14.763 -9.596 33.333 1.00 94.00 198 VAL A C 1
ATOM 1558 O O . VAL A 1 198 ? -13.752 -9.405 32.668 1.00 94.00 198 VAL A O 1
ATOM 1561 N N . THR A 1 199 ? -15.976 -9.264 32.884 1.00 90.56 199 THR A N 1
ATOM 1562 C CA . THR A 1 199 ? -16.175 -8.745 31.520 1.00 90.56 199 THR A CA 1
ATOM 1563 C C . THR A 1 199 ? -15.446 -7.424 31.300 1.00 90.56 199 THR A C 1
ATOM 1565 O O . THR A 1 199 ? -14.812 -7.240 30.268 1.00 90.56 199 THR A O 1
ATOM 1568 N N . CYS A 1 200 ? -15.468 -6.523 32.284 1.00 92.31 200 CYS A N 1
ATOM 1569 C CA . CYS A 1 200 ? -14.731 -5.262 32.207 1.00 92.31 200 CYS A CA 1
ATOM 1570 C C . CYS A 1 200 ? -13.208 -5.490 32.146 1.00 92.31 200 CYS A C 1
ATOM 1572 O O . CYS A 1 200 ? -12.502 -4.796 31.414 1.00 92.31 200 CYS A O 1
ATOM 1574 N N . ALA A 1 201 ? -12.687 -6.483 32.875 1.00 91.00 201 ALA A N 1
ATOM 1575 C CA . ALA A 1 201 ? -11.277 -6.856 32.792 1.00 91.00 201 ALA A CA 1
ATOM 1576 C C . ALA A 1 201 ? -10.912 -7.409 31.403 1.00 91.00 201 ALA A C 1
ATOM 1578 O O . ALA A 1 201 ? -9.929 -6.954 30.816 1.00 91.00 201 ALA A O 1
ATOM 1579 N N . ASP A 1 202 ? -11.733 -8.308 30.854 1.00 91.94 202 ASP A N 1
ATOM 1580 C CA . ASP A 1 202 ? -11.535 -8.892 29.523 1.00 91.94 202 ASP A CA 1
ATOM 1581 C C . ASP A 1 202 ? -11.586 -7.820 28.418 1.00 91.94 202 ASP A C 1
ATOM 1583 O O . ASP A 1 202 ? -10.753 -7.811 27.511 1.00 91.94 202 ASP A O 1
ATOM 1587 N N . GLU A 1 203 ? -12.518 -6.866 28.505 1.00 91.25 203 GLU A N 1
ATOM 1588 C CA . GLU A 1 203 ? -12.627 -5.746 27.560 1.00 91.25 203 GLU A CA 1
ATOM 1589 C C . GLU A 1 203 ? -11.398 -4.827 27.609 1.00 91.25 203 GLU A C 1
ATOM 1591 O O . GLU A 1 203 ? -10.877 -4.418 26.567 1.00 91.25 203 GLU A O 1
ATOM 1596 N N . LEU A 1 204 ? -10.879 -4.534 28.806 1.00 92.25 204 LEU A N 1
ATOM 1597 C CA . LEU A 1 204 ? -9.647 -3.757 28.959 1.00 92.25 204 LEU A CA 1
ATOM 1598 C C . LEU A 1 204 ? -8.422 -4.504 28.416 1.00 92.25 204 LEU A C 1
ATOM 1600 O O . LEU A 1 204 ? -7.514 -3.879 27.860 1.00 92.25 204 LEU A O 1
ATOM 1604 N N . GLU A 1 205 ? -8.364 -5.828 28.563 1.00 92.56 205 GLU A N 1
ATOM 1605 C CA . GLU A 1 205 ? -7.310 -6.646 27.961 1.00 92.56 205 GLU A CA 1
ATOM 1606 C C . GLU A 1 205 ? -7.414 -6.686 26.434 1.00 92.56 205 GLU A C 1
ATOM 1608 O O . GLU A 1 205 ? -6.393 -6.518 25.759 1.00 92.56 205 GLU A O 1
ATOM 1613 N N . ALA A 1 206 ? -8.625 -6.799 25.886 1.00 92.00 206 ALA A N 1
ATOM 1614 C CA . ALA A 1 206 ? -8.871 -6.727 24.450 1.00 92.00 206 ALA A CA 1
ATOM 1615 C C . ALA A 1 206 ? -8.404 -5.383 23.868 1.00 92.00 206 ALA A C 1
ATOM 1617 O O . ALA A 1 206 ? -7.627 -5.368 22.914 1.00 92.00 206 ALA A O 1
ATOM 1618 N N . GLN A 1 207 ? -8.752 -4.261 24.506 1.00 89.12 207 GLN A N 1
ATOM 1619 C CA . GLN A 1 207 ? -8.284 -2.931 24.092 1.00 89.12 207 GLN A CA 1
ATOM 1620 C C . GLN A 1 207 ? -6.756 -2.798 24.152 1.00 89.12 207 GLN A C 1
ATOM 1622 O O . GLN A 1 207 ? -6.133 -2.168 23.294 1.00 89.12 207 GLN A O 1
ATOM 1627 N N . ARG A 1 208 ? -6.110 -3.386 25.168 1.00 94.25 208 ARG A N 1
ATOM 1628 C CA . ARG A 1 208 ? -4.641 -3.389 25.272 1.00 94.25 208 ARG A CA 1
ATOM 1629 C C . ARG A 1 208 ? -3.997 -4.204 24.156 1.00 94.25 208 ARG A C 1
ATOM 1631 O O . ARG A 1 208 ? -2.946 -3.798 23.660 1.00 94.25 208 ARG A O 1
ATOM 1638 N N . LEU A 1 209 ? -4.588 -5.338 23.785 1.00 93.38 209 LEU A N 1
ATOM 1639 C CA . LEU A 1 209 ? -4.116 -6.173 22.681 1.00 93.38 209 LEU A CA 1
ATOM 1640 C C . LEU A 1 209 ? -4.288 -5.465 21.337 1.00 93.38 209 LEU A C 1
ATOM 1642 O O . LEU A 1 209 ? -3.315 -5.369 20.595 1.00 93.38 209 LEU A O 1
ATOM 1646 N N . GLU A 1 210 ? -5.459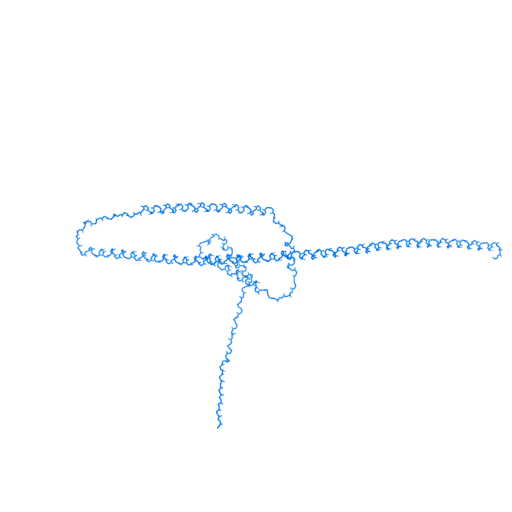 -4.888 21.078 1.00 92.06 210 GLU A N 1
ATOM 1647 C CA . GLU A 1 210 ? -5.740 -4.113 19.864 1.00 92.06 210 GLU A CA 1
ATOM 1648 C C . GLU A 1 210 ? -4.764 -2.936 19.722 1.00 92.06 210 GLU A C 1
ATOM 1650 O O . GLU A 1 210 ? -4.130 -2.756 18.683 1.00 92.06 210 GLU A O 1
ATOM 1655 N N . LYS A 1 211 ? -4.517 -2.194 20.809 1.00 93.88 211 LYS A N 1
ATOM 1656 C CA . LYS A 1 211 ? -3.525 -1.111 20.812 1.00 93.88 211 LYS A CA 1
ATOM 1657 C C . LYS A 1 211 ? -2.107 -1.613 20.523 1.00 93.88 211 LYS A C 1
ATOM 1659 O O . LYS A 1 211 ? -1.351 -0.936 19.831 1.00 93.88 211 LYS A O 1
ATOM 1664 N N . ARG A 1 212 ? -1.714 -2.775 21.056 1.00 93.88 212 ARG A N 1
ATOM 1665 C CA . ARG A 1 212 ? -0.399 -3.377 20.766 1.00 93.88 212 ARG A CA 1
ATOM 1666 C C . ARG A 1 212 ? -0.286 -3.802 19.304 1.00 93.88 212 ARG A C 1
ATOM 1668 O O . ARG A 1 212 ? 0.764 -3.578 18.710 1.00 93.88 212 ARG A O 1
ATOM 1675 N N . GLN A 1 213 ? -1.348 -4.367 18.734 1.00 92.81 213 GLN A N 1
ATOM 1676 C CA . GLN A 1 213 ? -1.405 -4.735 17.319 1.00 92.81 213 GLN A CA 1
ATOM 1677 C C . GLN A 1 213 ? -1.270 -3.495 16.432 1.00 92.81 213 GLN A C 1
ATOM 1679 O O . GLN A 1 213 ? -0.350 -3.447 15.618 1.00 92.81 213 GLN A O 1
ATOM 1684 N N . ALA A 1 214 ? -2.056 -2.447 16.687 1.00 92.62 214 ALA A N 1
ATOM 1685 C CA . ALA A 1 214 ? -1.974 -1.186 15.951 1.00 92.62 214 ALA A CA 1
ATOM 1686 C C . ALA A 1 214 ? -0.569 -0.555 16.009 1.00 92.62 214 ALA A C 1
ATOM 1688 O O . ALA A 1 214 ? -0.047 -0.092 14.998 1.00 92.62 214 ALA A O 1
ATOM 1689 N N . LEU A 1 215 ? 0.089 -0.578 17.176 1.00 92.75 215 LEU A N 1
ATOM 1690 C CA . LEU A 1 215 ? 1.471 -0.100 17.306 1.00 92.75 215 LEU A CA 1
ATOM 1691 C C . LEU A 1 215 ? 2.468 -0.960 16.516 1.00 92.75 215 LEU A C 1
ATOM 1693 O O . LEU A 1 215 ? 3.415 -0.423 15.948 1.00 92.75 215 LEU A O 1
ATOM 1697 N N . SER A 1 216 ? 2.265 -2.279 16.465 1.00 92.56 216 SER A N 1
ATOM 1698 C CA . SER A 1 216 ? 3.125 -3.178 15.688 1.00 92.56 216 SER A CA 1
ATOM 1699 C C . SER A 1 216 ? 2.981 -2.961 14.178 1.00 92.56 216 SER A C 1
ATOM 1701 O O . SER A 1 216 ? 3.982 -2.931 13.465 1.00 92.56 216 SER A O 1
ATOM 1703 N N . GLU A 1 217 ? 1.757 -2.739 13.697 1.00 92.12 217 GLU A N 1
ATOM 1704 C CA . GLU A 1 217 ? 1.477 -2.433 12.292 1.00 92.12 217 GLU A CA 1
ATOM 1705 C C . GLU A 1 217 ? 2.085 -1.088 11.893 1.00 92.12 217 GLU A C 1
ATOM 1707 O O . GLU A 1 217 ? 2.701 -0.976 10.832 1.00 92.12 217 GLU A O 1
ATOM 1712 N N . LEU A 1 218 ? 1.980 -0.088 12.773 1.00 91.62 218 LEU A N 1
ATOM 1713 C CA . LEU A 1 218 ? 2.568 1.230 12.559 1.00 91.62 218 LEU A CA 1
ATOM 1714 C C . LEU A 1 218 ? 4.100 1.156 12.496 1.00 91.62 218 LEU A C 1
ATOM 1716 O O . LEU A 1 218 ? 4.687 1.700 11.566 1.00 91.62 218 LEU A O 1
ATOM 1720 N N . ALA A 1 219 ? 4.742 0.398 13.391 1.00 91.88 219 ALA A N 1
ATOM 1721 C CA . ALA A 1 219 ? 6.190 0.182 13.349 1.00 91.88 219 ALA A CA 1
ATOM 1722 C C . ALA A 1 219 ? 6.645 -0.512 12.048 1.00 91.88 219 ALA A C 1
ATOM 1724 O O . ALA A 1 219 ? 7.639 -0.114 11.441 1.00 91.88 219 ALA A O 1
ATOM 1725 N N . GLN A 1 220 ? 5.897 -1.511 11.564 1.00 88.62 220 GLN A N 1
ATOM 1726 C CA . GLN A 1 220 ? 6.189 -2.153 10.275 1.00 88.62 220 GLN A CA 1
ATOM 1727 C C . GLN A 1 220 ? 5.988 -1.201 9.088 1.00 88.62 220 GLN A C 1
ATOM 1729 O O . GLN A 1 220 ? 6.715 -1.284 8.094 1.00 88.62 220 GLN A O 1
ATOM 1734 N N . ALA A 1 221 ? 4.990 -0.318 9.151 1.00 86.75 221 ALA A N 1
ATOM 1735 C CA . ALA A 1 221 ? 4.764 0.695 8.127 1.00 86.75 221 ALA A CA 1
ATOM 1736 C C . ALA A 1 221 ? 5.905 1.725 8.101 1.00 86.75 221 ALA A C 1
ATOM 1738 O O . ALA A 1 221 ? 6.402 2.051 7.023 1.00 86.75 221 ALA A O 1
ATOM 1739 N N . GLU A 1 222 ? 6.371 2.174 9.268 1.00 88.50 222 GLU A N 1
ATOM 1740 C CA . GLU A 1 222 ? 7.533 3.059 9.400 1.00 88.50 222 GLU A CA 1
ATOM 1741 C C . GLU A 1 222 ? 8.809 2.410 8.857 1.00 88.50 222 GLU A C 1
ATOM 1743 O O . GLU A 1 222 ? 9.544 3.049 8.106 1.00 88.50 222 GLU A O 1
ATOM 1748 N N . GLU A 1 223 ? 9.048 1.128 9.140 1.00 86.12 223 GLU A N 1
ATOM 1749 C CA . GLU A 1 223 ? 10.199 0.404 8.591 1.00 86.12 223 GLU A CA 1
ATOM 1750 C C . GLU A 1 223 ? 10.132 0.314 7.056 1.00 86.12 223 GLU A C 1
ATOM 1752 O O . GLU A 1 223 ? 11.117 0.574 6.361 1.00 86.12 223 GLU A O 1
ATOM 1757 N N . LYS A 1 224 ? 8.953 0.015 6.496 1.00 85.00 224 LYS A N 1
ATOM 1758 C CA . LYS A 1 224 ? 8.745 -0.002 5.037 1.00 85.00 224 LYS A CA 1
ATOM 1759 C C . LYS A 1 224 ? 8.977 1.374 4.411 1.00 85.00 224 LYS A C 1
ATOM 1761 O O . LYS A 1 224 ? 9.551 1.446 3.325 1.00 85.00 224 LYS A O 1
ATOM 1766 N N . LEU A 1 225 ? 8.557 2.448 5.081 1.00 84.50 225 LEU A N 1
ATOM 1767 C CA . LEU A 1 225 ? 8.803 3.823 4.641 1.00 84.50 225 LEU A CA 1
ATOM 1768 C C . LEU A 1 225 ? 10.288 4.191 4.735 1.00 84.50 225 LEU A C 1
ATOM 1770 O O . LEU A 1 225 ? 10.817 4.799 3.810 1.00 84.50 225 LEU A O 1
ATOM 1774 N N . ALA A 1 226 ? 10.989 3.757 5.783 1.00 84.44 226 ALA A N 1
ATOM 1775 C CA . ALA A 1 226 ? 12.431 3.950 5.918 1.00 84.44 226 ALA A CA 1
ATOM 1776 C C . ALA A 1 226 ? 13.227 3.214 4.823 1.00 84.44 226 ALA A C 1
ATOM 1778 O O . ALA A 1 226 ? 14.271 3.693 4.385 1.00 84.44 226 ALA A O 1
ATOM 1779 N N . GLN A 1 227 ? 12.722 2.077 4.333 1.00 86.25 227 GLN A N 1
ATOM 1780 C CA . GLN A 1 227 ? 13.314 1.333 3.215 1.00 86.25 227 GLN A CA 1
ATOM 1781 C C . GLN A 1 227 ? 12.956 1.896 1.826 1.00 86.25 227 GLN A C 1
ATOM 1783 O O . GLN A 1 227 ? 13.595 1.528 0.837 1.00 86.25 227 GLN A O 1
ATOM 1788 N N . ALA A 1 228 ? 11.948 2.767 1.716 1.00 83.94 228 ALA A N 1
ATOM 1789 C CA . ALA A 1 228 ? 11.527 3.365 0.449 1.00 83.94 228 ALA A CA 1
ATOM 1790 C C . ALA A 1 228 ? 12.653 4.092 -0.320 1.00 83.94 228 ALA A C 1
ATOM 1792 O O . ALA A 1 228 ? 12.788 3.810 -1.512 1.00 83.94 228 ALA A O 1
ATOM 1793 N N . PRO A 1 229 ? 13.501 4.946 0.296 1.00 84.62 229 PRO A N 1
ATOM 1794 C CA . PRO A 1 229 ? 14.579 5.627 -0.426 1.00 84.62 229 PRO A CA 1
ATOM 1795 C C . PRO A 1 229 ? 15.600 4.657 -1.028 1.00 84.62 229 PRO A C 1
ATOM 1797 O O . PRO A 1 229 ? 15.976 4.816 -2.184 1.00 84.62 229 PRO A O 1
ATOM 1800 N N . ALA A 1 230 ? 15.986 3.599 -0.306 1.00 85.31 230 ALA A N 1
ATOM 1801 C CA . ALA A 1 230 ? 16.913 2.593 -0.830 1.00 85.31 230 ALA A CA 1
ATOM 1802 C C . ALA A 1 230 ? 16.322 1.836 -2.035 1.00 85.31 230 ALA A C 1
ATOM 1804 O O . ALA A 1 230 ? 17.021 1.544 -3.005 1.00 85.31 230 ALA A O 1
ATOM 1805 N N . ARG A 1 231 ? 15.013 1.548 -2.005 1.00 84.38 231 ARG A N 1
ATOM 1806 C CA . ARG A 1 231 ? 14.303 0.947 -3.146 1.00 84.38 231 ARG A CA 1
ATOM 1807 C C . ARG A 1 231 ? 14.210 1.911 -4.328 1.00 84.38 231 ARG A C 1
ATOM 1809 O O . ARG A 1 231 ? 14.348 1.481 -5.469 1.00 84.38 231 ARG A O 1
ATOM 1816 N N . GLU A 1 232 ? 13.998 3.198 -4.074 1.00 87.69 232 GLU A N 1
ATOM 1817 C CA . GLU A 1 232 ? 13.968 4.220 -5.120 1.00 87.69 232 GLU A CA 1
ATOM 1818 C C . GLU A 1 232 ? 15.344 4.402 -5.777 1.00 87.69 232 GLU A C 1
ATOM 1820 O O . GLU A 1 232 ? 15.436 4.482 -7.001 1.00 87.69 232 GLU A O 1
ATOM 1825 N N . GLU A 1 233 ? 16.424 4.406 -4.994 1.00 86.19 233 GLU A N 1
ATOM 1826 C CA . GLU A 1 233 ? 17.796 4.449 -5.510 1.00 86.19 233 GLU A CA 1
ATOM 1827 C C . GLU A 1 233 ? 18.128 3.225 -6.371 1.00 86.19 233 GLU A C 1
ATOM 1829 O O . GLU A 1 233 ? 18.685 3.383 -7.459 1.00 86.19 233 GLU A O 1
ATOM 1834 N N . ALA A 1 234 ? 17.723 2.023 -5.946 1.00 89.31 234 ALA A N 1
ATOM 1835 C CA . ALA A 1 234 ? 17.889 0.805 -6.739 1.00 89.31 234 ALA A CA 1
ATOM 1836 C C . ALA A 1 234 ? 17.152 0.893 -8.087 1.00 89.31 234 ALA A C 1
ATOM 1838 O O . ALA A 1 234 ? 17.746 0.642 -9.134 1.00 89.31 234 ALA A O 1
ATOM 1839 N N . LEU A 1 235 ? 15.894 1.347 -8.087 1.00 89.44 235 LEU A N 1
ATOM 1840 C CA . LEU A 1 235 ? 15.119 1.542 -9.318 1.00 89.44 235 LEU A CA 1
ATOM 1841 C C . LEU A 1 235 ? 15.736 2.610 -10.233 1.00 89.44 235 LEU A C 1
ATOM 1843 O O . LEU A 1 235 ? 15.753 2.452 -11.453 1.00 89.44 235 LEU A O 1
ATOM 1847 N N . ARG A 1 236 ? 16.280 3.695 -9.669 1.00 91.44 236 ARG A N 1
ATOM 1848 C CA . ARG A 1 236 ? 17.006 4.711 -10.448 1.00 91.44 236 ARG A CA 1
ATOM 1849 C C . ARG A 1 236 ? 18.270 4.132 -11.087 1.00 91.44 236 ARG A C 1
ATOM 1851 O O . ARG A 1 236 ? 18.556 4.461 -12.238 1.00 91.44 236 ARG A O 1
ATOM 1858 N N . ALA A 1 237 ? 18.999 3.268 -10.381 1.00 91.62 237 ALA A N 1
ATOM 1859 C CA . ALA A 1 237 ? 20.169 2.582 -10.925 1.00 91.62 237 ALA A CA 1
ATOM 1860 C C . ALA A 1 237 ? 19.791 1.623 -12.069 1.00 91.62 237 ALA A C 1
ATOM 1862 O O . ALA A 1 237 ? 20.423 1.656 -13.125 1.00 91.62 237 ALA A O 1
ATOM 1863 N N . GLU A 1 238 ? 18.720 0.842 -11.908 1.00 91.06 238 GLU A N 1
ATOM 1864 C CA . GLU A 1 238 ? 18.192 -0.037 -12.961 1.00 91.06 238 GLU A CA 1
ATOM 1865 C C . GLU A 1 238 ? 17.763 0.754 -14.206 1.00 91.06 238 GLU A C 1
ATOM 1867 O O . GLU A 1 238 ? 18.122 0.396 -15.329 1.00 91.06 238 GLU A O 1
ATOM 1872 N N . LEU A 1 239 ? 17.060 1.878 -14.025 1.00 92.94 239 LEU A N 1
ATOM 1873 C CA . LEU A 1 239 ? 16.677 2.758 -15.133 1.00 92.94 239 LEU A CA 1
ATOM 1874 C C . LEU A 1 239 ? 17.895 3.352 -15.849 1.00 92.94 239 LEU A C 1
ATOM 1876 O O . LEU A 1 239 ? 17.904 3.430 -17.080 1.00 92.94 239 LEU A O 1
ATOM 1880 N N . ALA A 1 240 ? 18.932 3.750 -15.110 1.00 94.19 240 ALA A N 1
ATOM 1881 C CA . ALA A 1 240 ? 20.171 4.253 -15.698 1.00 94.19 240 ALA A CA 1
ATOM 1882 C C . ALA A 1 240 ? 20.891 3.171 -16.520 1.00 94.19 240 ALA A C 1
ATOM 1884 O O . ALA A 1 240 ? 21.362 3.446 -17.627 1.00 94.19 240 ALA A O 1
ATOM 1885 N N . GLN A 1 241 ? 20.927 1.930 -16.026 1.00 93.75 241 GLN A N 1
ATOM 1886 C CA . GLN A 1 241 ? 21.499 0.802 -16.757 1.00 93.75 241 GLN A CA 1
ATOM 1887 C C . GLN A 1 241 ? 20.703 0.491 -18.032 1.00 93.75 241 GLN A C 1
ATOM 1889 O O . GLN A 1 241 ? 21.295 0.372 -19.108 1.00 93.75 241 GLN A O 1
ATOM 1894 N N . ALA A 1 242 ? 19.373 0.441 -17.941 1.00 91.19 242 ALA A N 1
ATOM 1895 C CA . ALA A 1 242 ? 18.504 0.229 -19.095 1.00 91.19 242 ALA A CA 1
ATOM 1896 C C . ALA A 1 242 ? 18.681 1.335 -20.152 1.00 91.19 242 ALA A C 1
ATOM 1898 O O . ALA A 1 242 ? 18.746 1.058 -21.351 1.00 91.19 242 ALA A O 1
ATOM 1899 N N . ALA A 1 243 ? 18.835 2.593 -19.725 1.00 93.56 243 ALA A N 1
ATOM 1900 C CA . ALA A 1 243 ? 19.119 3.707 -20.626 1.00 93.56 243 ALA A CA 1
ATOM 1901 C C . ALA A 1 243 ? 20.482 3.557 -21.327 1.00 93.56 243 ALA A C 1
ATOM 1903 O O . ALA A 1 243 ? 20.590 3.827 -22.527 1.00 93.56 243 ALA A O 1
ATOM 1904 N N . ALA A 1 244 ? 21.512 3.089 -20.617 1.00 94.62 244 ALA A N 1
ATOM 1905 C CA . ALA A 1 244 ? 22.832 2.834 -21.192 1.00 94.62 244 ALA A CA 1
ATOM 1906 C C . ALA A 1 244 ? 22.815 1.670 -22.201 1.00 94.62 244 ALA A C 1
ATOM 1908 O O . ALA A 1 244 ? 23.437 1.751 -23.262 1.00 94.62 244 ALA A O 1
ATOM 1909 N N . GLU A 1 245 ? 22.090 0.591 -21.907 1.00 94.50 245 GLU A N 1
ATOM 1910 C CA . GLU A 1 245 ? 21.884 -0.536 -22.828 1.00 94.50 245 GLU A CA 1
ATOM 1911 C C . GLU A 1 245 ? 21.132 -0.110 -24.089 1.00 94.50 245 GLU A C 1
ATOM 1913 O O . GLU A 1 245 ? 21.570 -0.409 -25.201 1.00 94.50 245 GLU A O 1
ATOM 1918 N N . LEU A 1 246 ? 20.071 0.680 -23.937 1.00 94.12 246 LEU A N 1
ATOM 1919 C CA . LEU A 1 246 ? 19.327 1.243 -25.059 1.00 94.12 246 LEU A CA 1
ATOM 1920 C C . LEU A 1 246 ? 20.186 2.204 -25.896 1.00 94.12 246 LEU A C 1
ATOM 1922 O O . LEU A 1 246 ? 20.107 2.194 -27.125 1.00 94.12 246 LEU A O 1
ATOM 1926 N N . GLY A 1 247 ? 21.043 3.003 -25.256 1.00 94.75 247 GLY A N 1
ATOM 1927 C CA . GLY A 1 247 ? 22.041 3.828 -25.935 1.00 94.75 247 GLY A CA 1
ATOM 1928 C C . GLY A 1 247 ? 22.994 2.988 -26.790 1.00 94.75 247 GLY A C 1
ATOM 1929 O O . GLY A 1 247 ? 23.158 3.268 -27.978 1.00 94.75 247 GLY A O 1
ATOM 1930 N N . ARG A 1 248 ? 23.557 1.913 -26.223 1.00 94.38 248 ARG A N 1
ATOM 1931 C CA . ARG A 1 248 ? 24.432 0.973 -26.947 1.00 94.38 248 ARG A CA 1
ATOM 1932 C C . ARG A 1 248 ? 23.721 0.311 -28.127 1.00 94.38 248 ARG A C 1
ATOM 1934 O O . ARG A 1 248 ? 24.273 0.288 -29.222 1.00 94.38 248 ARG A O 1
ATOM 1941 N N . ALA A 1 249 ? 22.486 -0.150 -27.939 1.00 94.19 249 ALA A N 1
ATOM 1942 C CA . ALA A 1 249 ? 21.691 -0.744 -29.013 1.00 94.19 249 ALA A CA 1
ATOM 1943 C C . ALA A 1 249 ? 21.438 0.251 -30.158 1.00 94.19 249 ALA A C 1
ATOM 1945 O O . ALA A 1 249 ? 21.591 -0.094 -31.327 1.00 94.19 249 ALA A O 1
ATOM 1946 N N . ARG A 1 250 ? 21.122 1.514 -29.840 1.00 95.50 250 ARG A N 1
ATOM 1947 C CA . ARG A 1 250 ? 20.952 2.573 -30.851 1.00 95.50 250 ARG A CA 1
ATOM 1948 C C . ARG A 1 250 ? 22.233 2.847 -31.634 1.00 95.50 250 ARG A C 1
ATOM 1950 O O . ARG A 1 250 ? 22.154 3.088 -32.834 1.00 95.50 250 ARG A O 1
ATOM 1957 N N . HIS A 1 251 ? 23.389 2.837 -30.975 1.00 93.94 251 HIS A N 1
ATOM 1958 C CA . HIS A 1 251 ? 24.673 2.985 -31.659 1.00 93.94 251 HIS A CA 1
ATOM 1959 C C . HIS A 1 251 ? 24.961 1.803 -32.587 1.00 93.94 251 HIS A C 1
ATOM 1961 O O . HIS A 1 251 ? 25.284 2.032 -33.747 1.00 93.94 251 HIS A O 1
ATOM 1967 N N . ALA A 1 252 ? 24.730 0.570 -32.133 1.00 94.81 252 ALA A N 1
ATOM 1968 C CA . ALA A 1 252 ? 24.909 -0.619 -32.964 1.00 94.81 252 ALA A CA 1
ATOM 1969 C C . ALA A 1 252 ? 24.011 -0.606 -34.216 1.00 94.81 252 ALA A C 1
ATOM 1971 O O . ALA A 1 252 ? 24.465 -0.945 -35.304 1.00 94.81 252 ALA A O 1
ATOM 1972 N N . VAL A 1 253 ? 22.754 -0.160 -34.094 1.00 95.69 253 VAL A N 1
ATOM 1973 C CA . VAL A 1 253 ? 21.858 -0.006 -35.256 1.00 95.69 253 VAL A CA 1
ATOM 1974 C C . VAL A 1 253 ? 22.400 1.030 -36.242 1.00 95.69 253 VAL A C 1
ATOM 1976 O O . VAL A 1 253 ? 22.405 0.778 -37.441 1.00 95.69 253 VAL A O 1
ATOM 1979 N N . LYS A 1 254 ? 22.916 2.168 -35.760 1.00 95.69 254 LYS A N 1
ATOM 1980 C CA . LYS A 1 254 ? 23.522 3.179 -36.641 1.00 95.69 254 LYS A CA 1
ATOM 1981 C C . LYS A 1 254 ? 24.738 2.639 -37.392 1.00 95.69 254 LYS A C 1
ATOM 1983 O O . LYS A 1 254 ? 24.851 2.876 -38.588 1.00 95.69 254 LYS A O 1
ATOM 1988 N N . GLU A 1 255 ? 25.611 1.898 -36.713 1.00 96.25 255 GLU A N 1
ATOM 1989 C CA . GLU A 1 255 ? 26.771 1.260 -37.348 1.00 96.25 255 GLU A CA 1
ATOM 1990 C C . GLU A 1 255 ? 26.338 0.253 -38.423 1.00 96.25 255 GLU A C 1
ATOM 1992 O O . GLU A 1 255 ? 26.921 0.209 -39.506 1.00 96.25 255 GLU A O 1
ATOM 1997 N N . GLN A 1 256 ? 25.274 -0.517 -38.169 1.00 95.62 256 GLN A N 1
ATOM 1998 C CA . GLN A 1 256 ? 24.696 -1.422 -39.166 1.00 95.62 256 GLN A CA 1
ATOM 1999 C C . GLN A 1 256 ? 24.103 -0.668 -40.361 1.00 95.62 256 GLN A C 1
ATOM 2001 O O . GLN A 1 256 ? 24.343 -1.060 -41.501 1.00 95.62 256 GLN A O 1
ATOM 2006 N N . ASP A 1 257 ? 23.382 0.430 -40.132 1.00 96.69 257 ASP A N 1
ATOM 2007 C CA . ASP A 1 257 ? 22.832 1.266 -41.205 1.00 96.69 257 ASP A CA 1
ATOM 2008 C C . ASP A 1 257 ? 23.942 1.889 -42.067 1.00 96.69 257 ASP A C 1
ATOM 2010 O O . ASP A 1 257 ? 23.822 1.969 -43.292 1.00 96.69 257 ASP A O 1
ATOM 2014 N N . GLU A 1 258 ? 25.037 2.332 -41.447 1.00 96.19 258 GLU A N 1
ATOM 2015 C CA . GLU A 1 258 ? 26.215 2.851 -42.146 1.00 96.19 258 GLU A CA 1
ATOM 2016 C C . GLU A 1 258 ? 26.918 1.756 -42.956 1.00 96.19 258 GLU A C 1
ATOM 2018 O O . GLU A 1 258 ? 27.238 1.973 -44.129 1.00 96.19 258 GLU A O 1
ATOM 2023 N N . ALA A 1 259 ? 27.077 0.559 -42.387 1.00 95.25 259 ALA A N 1
ATOM 2024 C CA . ALA A 1 259 ? 27.620 -0.597 -43.093 1.00 95.25 259 ALA A CA 1
ATOM 2025 C C . ALA A 1 259 ? 26.745 -1.003 -44.290 1.00 95.25 259 ALA A C 1
ATOM 2027 O O . ALA A 1 259 ? 27.269 -1.278 -45.370 1.00 95.25 259 ALA A O 1
ATOM 2028 N N . LEU A 1 260 ? 25.417 -0.978 -44.142 1.00 96.69 260 LEU A N 1
ATOM 2029 C CA . LEU A 1 260 ? 24.483 -1.239 -45.237 1.00 96.69 260 LEU A CA 1
ATOM 2030 C C . LEU A 1 260 ? 24.603 -0.188 -46.343 1.00 96.69 260 LEU A C 1
ATOM 2032 O O . LEU A 1 260 ? 24.653 -0.543 -47.518 1.00 96.69 260 LEU A O 1
ATOM 2036 N N . LYS A 1 261 ? 24.699 1.102 -46.001 1.00 96.44 261 LYS A N 1
ATOM 2037 C CA . LYS A 1 261 ? 24.920 2.165 -46.997 1.00 96.44 261 LYS A CA 1
ATOM 2038 C C . LYS A 1 261 ? 26.227 1.963 -47.761 1.00 96.44 261 LYS A C 1
ATOM 2040 O O . LYS A 1 261 ? 26.235 2.077 -48.987 1.00 96.44 261 LYS A O 1
ATOM 2045 N N . ALA A 1 262 ? 27.311 1.637 -47.057 1.00 96.44 262 ALA A N 1
ATOM 2046 C CA . ALA A 1 262 ? 28.601 1.349 -47.677 1.00 96.44 262 ALA A CA 1
ATOM 2047 C C . ALA A 1 262 ? 28.520 0.127 -48.607 1.00 96.44 262 ALA A C 1
ATOM 2049 O O . ALA A 1 262 ? 29.013 0.179 -49.734 1.00 96.44 262 ALA A O 1
ATOM 2050 N N . PHE A 1 263 ? 27.836 -0.935 -48.172 1.00 97.12 263 PHE A N 1
ATOM 2051 C CA . PHE A 1 263 ? 27.593 -2.128 -48.981 1.00 97.12 263 PHE A CA 1
ATOM 2052 C C . PHE A 1 263 ? 26.858 -1.796 -50.287 1.00 97.12 263 PHE A C 1
ATOM 2054 O O . PHE A 1 263 ? 27.324 -2.170 -51.362 1.00 97.12 263 PHE A O 1
ATOM 2061 N N . TRP A 1 264 ? 25.756 -1.043 -50.225 1.00 97.31 264 TRP A N 1
ATOM 2062 C CA . TRP A 1 264 ? 24.994 -0.672 -51.422 1.00 97.31 264 TRP A CA 1
ATOM 2063 C C . TRP A 1 264 ? 25.786 0.229 -52.375 1.00 97.31 264 TRP A C 1
ATOM 2065 O O . TRP A 1 264 ? 25.706 0.061 -53.594 1.00 97.31 264 TRP A O 1
ATOM 2075 N N . SER A 1 265 ? 26.591 1.151 -51.839 1.00 97.06 265 SER A N 1
ATOM 2076 C CA . SER A 1 265 ? 27.500 1.963 -52.654 1.00 97.06 265 SER A CA 1
ATOM 2077 C C . SER A 1 265 ? 28.512 1.090 -53.395 1.00 97.06 265 SER A C 1
ATOM 2079 O O . SER A 1 265 ? 28.716 1.279 -54.593 1.00 97.06 265 SER A O 1
ATOM 2081 N N . LEU A 1 266 ? 29.111 0.116 -52.702 1.00 97.19 266 LEU A N 1
ATOM 2082 C CA . LEU A 1 266 ? 30.081 -0.807 -53.287 1.00 97.19 266 LEU A CA 1
ATOM 2083 C C . LEU A 1 266 ? 29.442 -1.703 -54.356 1.00 97.19 266 LEU A C 1
ATOM 2085 O O . LEU A 1 266 ? 30.023 -1.914 -55.419 1.00 97.19 266 LEU A O 1
ATOM 2089 N N . GLN A 1 267 ? 28.233 -2.204 -54.101 1.00 96.88 267 GLN A N 1
ATOM 2090 C CA . GLN A 1 267 ? 27.484 -2.996 -55.073 1.00 96.88 267 GLN A CA 1
ATOM 2091 C C . GLN A 1 267 ? 27.192 -2.194 -56.343 1.00 96.88 267 GLN A C 1
ATOM 2093 O O . GLN A 1 267 ? 27.342 -2.719 -57.444 1.00 96.88 267 GLN A O 1
ATOM 2098 N N . THR A 1 268 ? 26.822 -0.922 -56.194 1.00 96.62 268 THR A N 1
ATOM 2099 C CA . THR A 1 268 ? 26.551 -0.034 -57.331 1.00 96.62 268 THR A CA 1
ATOM 2100 C C . THR A 1 268 ? 27.822 0.217 -58.143 1.00 96.62 268 THR A C 1
ATOM 2102 O O . THR A 1 268 ? 27.797 0.093 -59.365 1.00 96.62 268 THR A O 1
ATOM 2105 N N . SER A 1 269 ? 28.957 0.500 -57.487 1.00 95.94 269 SER A N 1
ATOM 2106 C CA . SER A 1 269 ? 30.235 0.650 -58.196 1.00 95.94 269 SER A CA 1
ATOM 2107 C C . SER A 1 269 ? 30.654 -0.639 -58.897 1.00 95.94 269 SER A C 1
ATOM 2109 O O . SER A 1 269 ? 31.082 -0.599 -60.041 1.00 95.94 269 SER A O 1
ATOM 2111 N N . TYR A 1 270 ? 30.469 -1.795 -58.256 1.00 96.44 270 TYR A N 1
ATOM 2112 C CA . TYR A 1 270 ? 30.796 -3.082 -58.862 1.00 96.44 270 TYR A CA 1
ATOM 2113 C C . TYR A 1 270 ? 29.933 -3.378 -60.097 1.00 96.44 270 TYR A C 1
ATOM 2115 O O . TYR A 1 270 ? 30.448 -3.854 -61.104 1.00 96.44 270 TYR A O 1
ATOM 2123 N N . GLN A 1 271 ? 28.636 -3.057 -60.056 1.00 96.38 271 GLN A N 1
ATOM 2124 C CA . GLN A 1 271 ? 27.764 -3.160 -61.230 1.00 96.38 271 GLN A CA 1
ATOM 2125 C C . GLN A 1 271 ? 28.239 -2.259 -62.373 1.00 96.38 271 GLN A C 1
ATOM 2127 O O . GLN A 1 271 ? 28.290 -2.711 -63.512 1.00 96.38 271 GLN A O 1
ATOM 2132 N N . HIS A 1 272 ? 28.642 -1.023 -62.071 1.00 96.25 272 HIS A N 1
ATOM 2133 C CA . HIS A 1 272 ? 29.179 -0.109 -63.076 1.00 96.25 272 HIS A CA 1
ATOM 2134 C C . HIS A 1 272 ? 30.455 -0.653 -63.737 1.00 96.25 272 HIS A C 1
ATOM 2136 O O . HIS A 1 272 ? 30.556 -0.649 -64.961 1.00 96.25 272 HIS A O 1
ATOM 2142 N N . GLU A 1 273 ? 31.394 -1.180 -62.948 1.00 95.81 273 GLU A N 1
ATOM 2143 C CA . GLU A 1 273 ? 32.621 -1.812 -63.458 1.00 95.81 273 GLU A CA 1
ATOM 2144 C C . GLU A 1 273 ? 32.307 -3.013 -64.364 1.00 95.81 273 GLU A C 1
ATOM 2146 O O . GLU A 1 273 ? 32.903 -3.166 -65.428 1.00 95.81 273 GLU A O 1
ATOM 2151 N N . LEU A 1 274 ? 31.327 -3.850 -63.997 1.00 96.38 274 LEU A N 1
ATOM 2152 C CA . LEU A 1 274 ? 30.889 -4.959 -64.851 1.00 96.38 274 LEU A CA 1
ATOM 2153 C C . LEU A 1 274 ? 30.323 -4.470 -66.192 1.00 96.38 274 LEU A C 1
ATOM 2155 O O . LEU A 1 274 ? 30.635 -5.047 -67.233 1.00 96.38 274 LEU A O 1
ATOM 2159 N N . GLU A 1 275 ? 29.522 -3.403 -66.186 1.00 95.69 275 GLU A N 1
ATOM 2160 C CA . GLU A 1 275 ? 29.015 -2.802 -67.422 1.00 95.69 275 GLU A CA 1
ATOM 2161 C C . GLU A 1 275 ? 30.142 -2.217 -68.286 1.00 95.69 275 GLU A C 1
ATOM 2163 O O . GLU A 1 275 ? 30.092 -2.308 -69.513 1.00 95.69 275 GLU A O 1
ATOM 2168 N N . GLU A 1 276 ? 31.162 -1.606 -67.680 1.00 95.88 276 GLU A N 1
ATOM 2169 C CA . GLU A 1 276 ? 32.332 -1.099 -68.403 1.00 95.88 276 GLU A CA 1
ATOM 2170 C C . GLU A 1 276 ? 33.147 -2.223 -69.038 1.00 95.88 276 GLU A C 1
ATOM 2172 O O . GLU A 1 276 ? 33.506 -2.122 -70.215 1.00 95.88 276 GLU A O 1
ATOM 2177 N N . VAL A 1 277 ? 33.372 -3.321 -68.314 1.00 95.69 277 VAL A N 1
ATOM 2178 C CA . VAL A 1 277 ? 34.020 -4.519 -68.860 1.00 95.69 277 VAL A CA 1
ATOM 2179 C C . VAL A 1 277 ? 33.225 -5.063 -70.045 1.00 95.69 277 VAL A C 1
ATOM 2181 O O . VAL A 1 277 ? 33.802 -5.270 -71.110 1.00 95.69 277 VAL A O 1
ATOM 2184 N N . GLU A 1 278 ? 31.901 -5.198 -69.930 1.00 95.44 278 GLU A N 1
ATOM 2185 C CA . GLU A 1 278 ? 31.056 -5.666 -71.037 1.00 95.44 278 GLU A CA 1
ATOM 2186 C C . GLU A 1 278 ? 31.133 -4.725 -72.258 1.00 95.44 278 GLU A C 1
ATOM 2188 O O . GLU A 1 278 ? 31.176 -5.172 -73.410 1.00 95.44 278 GLU A O 1
ATOM 2193 N N . ARG A 1 279 ? 31.187 -3.402 -72.040 1.00 95.00 279 ARG A N 1
ATOM 2194 C CA . ARG A 1 279 ? 31.394 -2.419 -73.120 1.00 95.00 279 ARG A CA 1
ATOM 2195 C C . ARG A 1 279 ? 32.760 -2.598 -73.782 1.00 95.00 279 ARG A C 1
ATOM 2197 O O . ARG A 1 279 ? 32.832 -2.570 -75.012 1.00 95.00 279 ARG A O 1
ATOM 2204 N N . HIS A 1 280 ? 33.821 -2.797 -73.005 1.00 93.75 280 HIS A N 1
ATOM 2205 C CA . HIS A 1 280 ? 35.167 -3.031 -73.527 1.00 93.75 280 HIS A CA 1
ATOM 2206 C C . HIS A 1 280 ? 35.273 -4.358 -74.290 1.00 93.75 280 HIS A C 1
ATOM 2208 O O . HIS A 1 280 ? 35.877 -4.395 -75.363 1.00 93.75 280 HIS A O 1
ATOM 2214 N N . GLU A 1 281 ? 34.639 -5.428 -73.813 1.00 94.75 281 GLU A N 1
ATOM 2215 C CA . GLU A 1 281 ? 34.559 -6.708 -74.525 1.00 94.75 281 GLU A CA 1
ATOM 2216 C C . GLU A 1 281 ? 33.845 -6.550 -75.874 1.00 94.75 281 GLU A C 1
ATOM 2218 O O . GLU A 1 281 ? 34.356 -6.985 -76.905 1.00 94.75 281 GLU A O 1
ATOM 2223 N N . LYS A 1 282 ? 32.715 -5.834 -75.912 1.00 94.31 282 LYS A N 1
ATOM 2224 C CA . LYS A 1 282 ? 32.010 -5.535 -77.170 1.00 94.31 282 LYS A CA 1
ATOM 2225 C C . LYS A 1 282 ? 32.868 -4.707 -78.130 1.00 94.31 282 LYS A C 1
ATOM 2227 O O . LYS A 1 282 ? 32.941 -5.025 -79.314 1.00 94.31 282 LYS A O 1
ATOM 2232 N N . GLN A 1 283 ? 33.538 -3.663 -77.642 1.00 93.12 283 GLN A N 1
ATOM 2233 C CA . GLN A 1 283 ? 34.419 -2.826 -78.466 1.00 93.12 283 GLN A CA 1
ATOM 2234 C C . GLN A 1 283 ? 35.612 -3.612 -79.021 1.00 93.12 283 GLN A C 1
ATOM 2236 O O . GLN A 1 283 ? 35.951 -3.474 -80.196 1.00 93.12 283 GLN A O 1
ATOM 2241 N N . THR A 1 284 ? 36.243 -4.447 -78.195 1.00 92.19 284 THR A N 1
ATOM 2242 C CA . THR A 1 284 ? 37.379 -5.278 -78.619 1.00 92.19 284 THR A CA 1
ATOM 2243 C C . THR A 1 284 ? 36.953 -6.350 -79.617 1.00 92.19 284 THR A C 1
ATOM 2245 O O . THR A 1 284 ? 37.678 -6.570 -80.585 1.00 92.19 284 THR A O 1
ATOM 2248 N N . ALA A 1 285 ? 35.766 -6.947 -79.461 1.00 92.44 285 ALA A N 1
ATOM 2249 C CA . ALA A 1 285 ? 35.193 -7.864 -80.445 1.00 92.44 285 ALA A CA 1
ATOM 2250 C C . ALA A 1 285 ? 34.983 -7.190 -81.813 1.00 92.44 285 ALA A C 1
ATOM 2252 O O . ALA A 1 285 ? 35.420 -7.733 -82.826 1.00 92.44 285 ALA A O 1
ATOM 2253 N N . VAL A 1 286 ? 34.408 -5.980 -81.846 1.00 91.56 286 VAL A N 1
ATOM 2254 C CA . VAL A 1 286 ? 34.231 -5.207 -83.094 1.00 91.56 286 VAL A CA 1
ATOM 2255 C C . VAL A 1 286 ? 35.577 -4.900 -83.752 1.00 91.56 286 VAL A C 1
ATOM 2257 O O . VAL A 1 286 ? 35.759 -5.154 -84.940 1.00 91.56 286 VAL A O 1
ATOM 2260 N N . LEU A 1 287 ? 36.557 -4.409 -82.986 1.00 91.81 287 LEU A N 1
ATOM 2261 C CA . LEU A 1 287 ? 37.895 -4.130 -83.518 1.00 91.81 287 LEU A CA 1
ATOM 2262 C C . LEU A 1 287 ? 38.584 -5.397 -84.041 1.00 91.81 287 LEU A C 1
ATOM 2264 O O . LEU A 1 287 ? 39.304 -5.341 -85.040 1.00 91.81 287 LEU A O 1
ATOM 2268 N N . HIS A 1 288 ? 38.378 -6.535 -83.379 1.00 90.75 288 HIS A N 1
ATOM 2269 C CA . HIS A 1 288 ? 38.895 -7.821 -83.828 1.00 90.75 288 HIS A CA 1
ATOM 2270 C C . HIS A 1 288 ? 38.265 -8.250 -85.161 1.00 90.75 288 HIS A C 1
ATOM 2272 O O . HIS A 1 288 ? 38.998 -8.621 -86.081 1.00 90.75 288 HIS A O 1
ATOM 2278 N N . GLU A 1 289 ? 36.940 -8.140 -85.305 1.00 90.62 289 GLU A N 1
ATOM 2279 C CA . GLU A 1 289 ? 36.238 -8.391 -86.571 1.00 90.62 289 GLU A CA 1
ATOM 2280 C C . GLU A 1 289 ? 36.721 -7.462 -87.692 1.00 90.62 289 GLU A C 1
ATOM 2282 O O . GLU A 1 289 ? 37.020 -7.938 -88.791 1.00 90.62 289 GLU A O 1
ATOM 2287 N N . ASP A 1 290 ? 36.893 -6.168 -87.411 1.00 88.38 290 ASP A N 1
ATOM 2288 C CA . ASP A 1 290 ? 37.430 -5.189 -88.361 1.00 88.38 290 ASP A CA 1
ATOM 2289 C C . ASP A 1 290 ? 38.854 -5.548 -88.812 1.00 88.38 290 ASP A C 1
ATOM 2291 O O . ASP A 1 290 ? 39.181 -5.467 -90.001 1.00 88.38 290 ASP A O 1
ATOM 2295 N N . CYS A 1 291 ? 39.717 -5.972 -87.883 1.00 87.19 291 CYS A N 1
ATOM 2296 C CA . CYS A 1 291 ? 41.079 -6.412 -88.192 1.00 87.19 291 CYS A CA 1
ATOM 2297 C C . CYS A 1 291 ? 41.078 -7.670 -89.069 1.00 87.19 291 CYS A C 1
ATOM 2299 O O . CYS A 1 291 ? 41.780 -7.712 -90.082 1.00 87.19 291 CYS A O 1
ATOM 2301 N N . LEU A 1 292 ? 40.263 -8.672 -88.725 1.00 87.69 292 LEU A N 1
ATOM 2302 C CA . LEU A 1 292 ? 40.095 -9.883 -89.533 1.00 87.69 292 LEU A CA 1
ATOM 2303 C C . LEU A 1 292 ? 39.531 -9.563 -90.925 1.00 87.69 292 LEU A C 1
ATOM 2305 O O . LEU A 1 292 ? 39.974 -10.140 -91.918 1.00 87.69 292 LEU A O 1
ATOM 2309 N N . GLY A 1 293 ? 38.585 -8.627 -91.022 1.00 86.50 293 GLY A N 1
ATOM 2310 C CA . GLY A 1 293 ? 38.038 -8.146 -92.288 1.00 86.50 293 GLY A CA 1
ATOM 2311 C C . GLY A 1 293 ? 39.098 -7.475 -93.163 1.00 86.50 293 GLY A C 1
ATOM 2312 O O . GLY A 1 293 ? 39.197 -7.779 -94.353 1.00 86.50 293 GLY A O 1
ATOM 2313 N N . ARG A 1 294 ? 39.942 -6.615 -92.578 1.00 83.38 294 ARG A N 1
ATOM 2314 C CA . ARG A 1 294 ? 41.059 -5.965 -93.286 1.00 83.38 294 ARG A CA 1
ATOM 2315 C C . ARG A 1 294 ? 42.113 -6.962 -93.763 1.00 83.38 294 ARG A C 1
ATOM 2317 O O . ARG A 1 294 ? 42.595 -6.820 -94.881 1.00 83.38 294 ARG A O 1
ATOM 2324 N N . LEU A 1 295 ? 42.449 -7.972 -92.958 1.00 80.25 295 LEU A N 1
ATOM 2325 C CA . LEU A 1 295 ? 43.390 -9.026 -93.357 1.00 80.25 295 LEU A CA 1
ATOM 2326 C C . LEU A 1 295 ? 42.865 -9.828 -94.556 1.00 80.25 295 LEU A C 1
ATOM 2328 O O . LEU A 1 295 ? 43.585 -9.973 -95.541 1.00 80.25 295 LEU A O 1
ATOM 2332 N N . LYS A 1 296 ? 41.581 -10.217 -94.539 1.00 80.06 296 LYS A N 1
ATOM 2333 C CA . LYS A 1 296 ? 40.925 -10.870 -95.687 1.00 80.06 296 LYS A CA 1
ATOM 2334 C C . LYS A 1 296 ? 40.967 -10.012 -96.957 1.00 80.06 296 LYS A C 1
ATOM 2336 O O . LYS A 1 296 ? 41.169 -10.539 -98.046 1.00 80.06 296 LYS A O 1
ATOM 2341 N N . TRP A 1 297 ? 40.794 -8.693 -96.832 1.00 74.69 297 TRP A N 1
ATOM 2342 C CA . TRP A 1 297 ? 40.896 -7.750 -97.956 1.00 74.69 297 TRP A CA 1
ATOM 2343 C C . TRP A 1 297 ? 42.310 -7.636 -98.536 1.00 74.69 297 TRP A C 1
ATOM 2345 O O . TRP A 1 297 ? 42.460 -7.376 -99.727 1.00 74.69 297 TRP A O 1
ATOM 2355 N N . LEU A 1 298 ? 43.341 -7.831 -97.711 1.00 77.12 298 LEU A N 1
ATOM 2356 C CA . LEU A 1 298 ? 44.745 -7.789 -98.127 1.00 77.12 298 LEU A CA 1
ATOM 2357 C C . LEU A 1 298 ? 45.235 -9.109 -98.754 1.00 77.12 298 LEU A C 1
ATOM 2359 O O . LEU A 1 298 ? 46.382 -9.171 -99.190 1.00 77.12 298 LEU A O 1
ATOM 2363 N N . GLY A 1 299 ? 44.378 -10.133 -98.853 1.00 58.03 299 GLY A N 1
ATOM 2364 C CA . GLY A 1 299 ? 44.688 -11.392 -99.538 1.00 58.03 299 GLY A CA 1
ATOM 2365 C C . GLY A 1 299 ? 45.645 -12.319 -98.781 1.00 58.03 299 GLY A C 1
ATOM 2366 O O . GLY A 1 299 ? 46.289 -13.151 -99.421 1.00 58.03 299 GLY A O 1
ATOM 2367 N N . VAL A 1 300 ? 45.741 -12.166 -97.454 1.00 53.88 300 VAL A N 1
ATOM 2368 C CA . VAL A 1 300 ? 46.411 -13.110 -96.538 1.00 53.88 300 VAL A CA 1
ATOM 2369 C C . VAL A 1 300 ? 45.371 -13.995 -95.862 1.00 53.88 300 VAL A C 1
ATOM 2371 O O . VAL A 1 300 ? 44.324 -13.453 -95.439 1.00 53.88 300 VAL A O 1
#

pLDDT: mean 73.56, std 19.69, range [33.0, 97.31]

Radius of gyration: 52.56 Å; chains: 1; bounding box: 110×75×178 Å

Sequence (300 aa):
MDLDDSSMSEDMMVAVRSSPLPERRPSTELRLAEIEGLQKALASKEGRHCREHFAVRRRLHQLQTAQARANEGGVSDASTSGPILDEALKTHRRGEGATVDDLEQVKAALEELRRGGEEERLHRSQLEERVLREIEDLKSFSPCPSSPSLATLERHPARSLSRQNLLAEERERKRSQANEVLHAEVQELSDTLAELRVTCADELEAQRLEKRQALSELAQAEEKLAQAPAREEALRAELAQAAAELGRARHAVKEQDEALKAFWSLQTSYQHELEEVERHEKQTAVLHEDCLGRLKWLGV

Foldseek 3Di:
DDDDDDDDDDDPPPDPPPDPDPPPDDPPVVLVVLLVVLVVVLVDPPPPPDPVVVVSVVVNVVSVVVVVVVVVVVPDDDDDDDCPVVVVVVVVVPDDDQDPVNVVVVVVVVVVVVVVVVVVVVVVVVVVVVVVVVVVVVVVCDDDPDDDDPDDDDDDPPVVVVVVVVVVVVVVVVVVVVVVVVVVVVVVVVVVVVVVVVVVVVVVVVVVVVVVVVVVVVVVVVVVVVCVVVVVVVVVVVVVVVVVVVVVVVVVVVVVVVVVVVVVVVVVVVVVVVVVVVVVVVVVVVVVVVVVVVVVVVVD